Protein AF-A0A0J9T0Y3-F1 (afdb_monomer_lite)

Foldseek 3Di:
DDLADPCVVQPCLCVPPQSVVVLSVLLVQLVVCVVVPPDPLQLLSQLLSLLSCCVRPNVPDPRPDWSVRSNCSSCVVPPDCRSVPRRDTDDPVLNVLLVLLVVLVVLLVVQVPDDPARDVVSLVVSQVSLVVCLAVDAPPDPDLSLVSSVVSLVVSQVVQVPHPDDDPPRRRDHHHHDDPPPPDDDPDDPSRNSSNVSNCVVVVVVVVD

Radius of gyration: 20.13 Å; chains: 1; bounding box: 55×34×57 Å

Secondary structure (DSSP, 8-state):
------HHHHGGGGGSHHHHHHHHHHHHHHHHHHTT-S-HHHHHHHHHHHHHHIIIIITT-SS---HHHHHHHHHHTTT--TTTTT--PPPHHHHHHHHHHHHHHHHHHHHHTSSSS--HHHHHHHHHHHHTTGGG--TT---HHHHHHHHHHHHHHHHHHH-SS--TT-PPPPPPPPPTT--S-----THHHHHHHHHHHHHHHHHT-

Organism: Plasmodium vivax (strain Brazil I) (NCBI:txid1033975)

Structure (mmCIF, N/CA/C/O backbone):
data_AF-A0A0J9T0Y3-F1
#
_entry.id   AF-A0A0J9T0Y3-F1
#
loop_
_atom_site.group_PDB
_atom_site.id
_atom_site.type_symbol
_atom_site.label_atom_id
_atom_site.label_alt_id
_atom_site.label_comp_id
_atom_site.label_asym_id
_atom_site.label_entity_id
_atom_site.label_seq_id
_atom_site.pdbx_PDB_ins_code
_atom_site.Cartn_x
_atom_site.Cartn_y
_atom_site.Cartn_z
_atom_site.occupancy
_atom_site.B_iso_or_equiv
_atom_site.auth_seq_id
_atom_site.auth_comp_id
_atom_site.auth_asym_id
_atom_site.auth_atom_id
_atom_site.pdbx_PDB_model_num
ATOM 1 N N . MET A 1 1 ? -30.510 6.349 13.010 1.00 39.59 1 MET A N 1
ATOM 2 C CA . MET A 1 1 ? -29.972 5.533 14.126 1.00 39.59 1 MET A CA 1
ATOM 3 C C . MET A 1 1 ? -28.547 5.982 14.392 1.00 39.59 1 MET A C 1
ATOM 5 O O . MET A 1 1 ? -27.845 6.239 13.426 1.00 39.59 1 MET A O 1
ATOM 9 N N . LEU A 1 2 ? -28.183 6.187 15.661 1.00 45.59 2 LEU A N 1
ATOM 10 C CA . LEU A 1 2 ? -27.039 7.002 16.087 1.00 45.59 2 LEU A CA 1
ATOM 11 C C . LEU A 1 2 ? -25.697 6.599 15.447 1.00 45.59 2 LEU A C 1
ATOM 13 O O . LEU A 1 2 ? -25.156 5.537 15.739 1.00 45.59 2 LEU A O 1
ATOM 17 N N . ASN A 1 3 ? -25.156 7.523 14.647 1.00 54.75 3 ASN A N 1
ATOM 18 C CA . ASN A 1 3 ? -23.756 7.608 14.233 1.00 54.75 3 ASN A CA 1
ATOM 19 C C . ASN A 1 3 ? -22.918 8.018 15.453 1.00 54.75 3 ASN A C 1
ATOM 21 O O . ASN A 1 3 ? -22.588 9.195 15.604 1.00 54.75 3 ASN A O 1
ATOM 25 N N . SER A 1 4 ? -22.663 7.100 16.382 1.00 73.25 4 SER A N 1
ATOM 26 C CA . SER A 1 4 ? -21.810 7.390 17.534 1.00 73.25 4 SER A CA 1
ATOM 27 C C . SER A 1 4 ? -20.665 6.393 17.613 1.00 73.25 4 SER A C 1
ATOM 29 O O . SER A 1 4 ? -20.874 5.183 17.699 1.00 73.25 4 SER A O 1
ATOM 31 N N . CYS A 1 5 ? -19.446 6.937 17.588 1.00 81.31 5 CYS A N 1
ATOM 32 C CA . CYS A 1 5 ? -18.222 6.225 17.939 1.00 81.31 5 CYS A CA 1
ATOM 33 C C . CYS A 1 5 ? -18.417 5.458 19.250 1.00 81.31 5 CYS A C 1
ATOM 35 O O . CYS A 1 5 ? -19.061 5.968 20.176 1.00 81.31 5 CYS A O 1
ATOM 37 N N . ASP A 1 6 ? -17.922 4.220 19.315 1.00 82.31 6 ASP A N 1
ATOM 38 C CA . ASP A 1 6 ? -18.147 3.342 20.460 1.00 82.31 6 ASP A CA 1
ATOM 39 C C . ASP A 1 6 ? -17.344 3.785 21.688 1.00 82.31 6 ASP A C 1
ATOM 41 O O . ASP A 1 6 ? -16.312 3.210 22.017 1.00 82.31 6 ASP A O 1
ATOM 45 N N . LYS A 1 7 ? -17.831 4.818 22.385 1.00 81.50 7 LYS A N 1
ATOM 46 C CA . LYS A 1 7 ? -17.154 5.444 23.532 1.00 81.50 7 LYS A CA 1
ATOM 47 C C . LYS A 1 7 ? -16.850 4.479 24.679 1.00 81.50 7 LYS A C 1
ATOM 49 O O . LYS A 1 7 ? -15.928 4.740 25.441 1.00 81.50 7 LYS A O 1
ATOM 54 N N . LEU A 1 8 ? -17.593 3.377 24.807 1.00 81.31 8 LEU A N 1
ATOM 55 C CA . LEU A 1 8 ? -17.328 2.368 25.836 1.00 81.31 8 LEU A CA 1
ATOM 56 C C . LEU A 1 8 ? -16.020 1.620 25.554 1.00 81.31 8 LEU A C 1
ATOM 58 O O . LEU A 1 8 ? -15.219 1.412 26.465 1.00 81.31 8 LEU A O 1
ATOM 62 N N . THR A 1 9 ? -15.790 1.265 24.288 1.00 84.56 9 THR A N 1
ATOM 63 C CA . THR A 1 9 ? -14.609 0.501 23.866 1.00 84.56 9 THR A CA 1
ATOM 64 C C . THR A 1 9 ? -13.437 1.412 23.494 1.00 84.56 9 THR A C 1
ATOM 66 O O . THR A 1 9 ? -12.300 1.153 23.875 1.00 84.56 9 THR A O 1
ATOM 69 N N . LEU A 1 10 ? -13.713 2.502 22.777 1.00 85.12 10 LEU A N 1
ATOM 70 C CA . LEU A 1 10 ? -12.711 3.397 22.188 1.00 85.12 10 LEU A CA 1
ATOM 71 C C . LEU A 1 10 ? -12.377 4.608 23.071 1.00 85.12 10 LEU A C 1
ATOM 73 O O . LEU A 1 10 ? -11.458 5.355 22.750 1.00 85.12 10 LEU A O 1
ATOM 77 N N . ARG A 1 11 ? -13.100 4.794 24.186 1.00 83.31 11 ARG A N 1
ATOM 78 C CA . ARG A 1 11 ? -12.823 5.775 25.251 1.00 83.31 11 ARG A CA 1
ATOM 79 C C . ARG A 1 11 ? -12.358 7.135 24.709 1.00 83.31 11 ARG A C 1
ATOM 81 O O . ARG A 1 11 ? -13.124 7.825 24.035 1.00 83.31 11 ARG A O 1
ATOM 88 N N . GLU A 1 12 ? -11.113 7.503 25.010 1.00 83.62 12 GLU A N 1
ATOM 89 C CA . GLU A 1 12 ? -10.481 8.778 24.676 1.00 83.62 12 GLU A CA 1
ATOM 90 C C . GLU A 1 12 ? -10.318 8.987 23.169 1.00 83.62 12 GLU A C 1
ATOM 92 O O . GLU A 1 12 ? -10.442 10.118 22.708 1.00 83.62 12 GLU A O 1
ATOM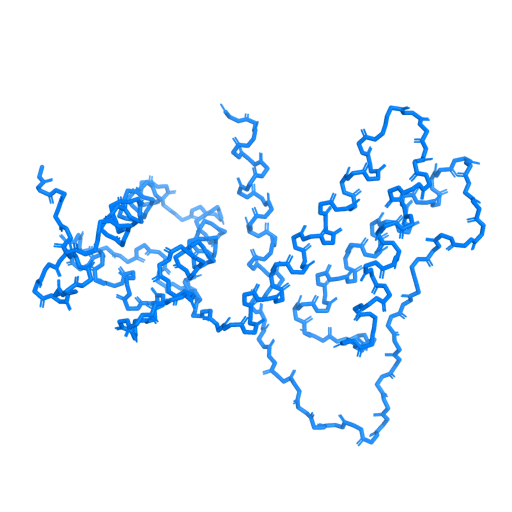 97 N N . ALA A 1 13 ? -10.156 7.919 22.380 1.00 85.75 13 ALA A N 1
ATOM 98 C CA . ALA A 1 13 ? -10.029 8.023 20.928 1.00 85.75 13 ALA A CA 1
ATOM 99 C C . ALA A 1 13 ? -11.287 8.633 20.288 1.00 85.75 13 ALA A C 1
ATOM 101 O O . ALA A 1 13 ? -11.193 9.422 19.357 1.00 85.75 13 ALA A O 1
ATOM 102 N N . CYS A 1 14 ? -12.482 8.355 20.824 1.00 87.44 14 CYS A N 1
ATOM 103 C CA . CYS A 1 14 ? -13.715 8.984 20.336 1.00 87.44 14 CYS A CA 1
ATOM 104 C C . CYS A 1 14 ? -13.841 10.477 20.691 1.00 87.44 14 CYS A C 1
ATOM 106 O O . CYS A 1 14 ? -14.758 11.126 20.184 1.00 87.44 14 CYS A O 1
ATOM 108 N N . ASN A 1 15 ? -12.998 11.002 21.586 1.00 87.19 15 ASN A N 1
ATOM 109 C CA . ASN A 1 15 ? -12.954 12.428 21.918 1.00 87.19 15 ASN A CA 1
ATOM 110 C C . ASN A 1 15 ? -11.952 13.187 21.034 1.00 87.19 15 ASN A C 1
ATOM 112 O O . ASN A 1 15 ? -12.050 14.409 20.929 1.00 87.19 15 ASN A O 1
ATOM 116 N N . ASP A 1 16 ? -11.026 12.485 20.376 1.00 89.62 16 ASP A N 1
ATOM 117 C CA . ASP A 1 16 ? -10.221 13.061 19.306 1.00 89.62 16 ASP A CA 1
ATOM 118 C C . ASP A 1 16 ? -11.102 13.284 18.067 1.00 89.62 16 ASP A C 1
ATOM 120 O O . ASP A 1 16 ? -11.700 12.360 17.510 1.00 89.62 16 ASP A O 1
ATOM 124 N N . ASN A 1 17 ? -11.196 14.539 17.628 1.00 89.00 17 ASN A N 1
ATOM 125 C CA . ASN A 1 17 ? -12.071 14.923 16.522 1.00 89.00 17 ASN A CA 1
ATOM 126 C C . ASN A 1 17 ? -11.681 14.262 15.191 1.00 89.00 17 ASN A C 1
ATOM 128 O O . ASN A 1 17 ? -12.559 13.958 14.377 1.00 89.00 17 ASN A O 1
ATOM 132 N N . ASN A 1 18 ? -10.386 14.050 14.947 1.00 89.25 18 ASN A N 1
ATOM 133 C CA . ASN A 1 18 ? -9.901 13.440 13.714 1.00 89.25 18 ASN A CA 1
ATOM 134 C C . ASN A 1 18 ? -10.207 11.938 13.702 1.00 89.25 18 ASN A C 1
ATOM 136 O O . ASN A 1 18 ? -10.800 11.432 12.748 1.00 89.25 18 ASN A O 1
ATOM 140 N N . PHE A 1 19 ? -9.900 11.242 14.796 1.00 90.94 19 PHE A N 1
ATOM 141 C CA . PHE A 1 19 ? -10.232 9.834 14.975 1.00 90.94 19 PHE A CA 1
ATOM 142 C C . PHE A 1 19 ? -11.744 9.612 14.897 1.00 90.94 19 PHE A C 1
ATOM 144 O O . PHE A 1 19 ? -12.193 8.744 14.152 1.00 90.94 19 PHE A O 1
ATOM 151 N N . TYR A 1 20 ? -12.546 10.427 15.590 1.00 89.75 20 TYR A N 1
ATOM 152 C CA . TYR A 1 20 ? -14.008 10.350 15.545 1.00 89.75 20 TYR A CA 1
ATOM 153 C C . TYR A 1 20 ? -14.546 10.506 14.118 1.00 89.75 20 TYR A C 1
ATOM 155 O O . TYR A 1 20 ? -15.371 9.710 13.661 1.00 89.75 20 TYR A O 1
ATOM 163 N N . ARG A 1 21 ? -14.054 11.504 13.375 1.00 90.69 21 ARG A N 1
ATOM 164 C CA . ARG A 1 21 ? -14.426 11.705 11.970 1.00 90.69 21 ARG A CA 1
ATOM 165 C C . ARG A 1 21 ? -14.061 10.489 11.120 1.00 90.69 21 ARG A C 1
ATOM 167 O O . ARG A 1 21 ? -14.895 10.031 10.336 1.00 90.69 21 ARG A O 1
ATOM 174 N N . ASN A 1 22 ? -12.847 9.968 11.268 1.00 91.62 22 ASN A N 1
ATOM 175 C CA . ASN A 1 22 ? -12.375 8.826 10.491 1.00 91.62 22 ASN A CA 1
ATOM 176 C C . ASN A 1 22 ? -13.111 7.531 10.853 1.00 91.62 22 ASN A C 1
ATOM 178 O O . ASN A 1 22 ? -13.451 6.765 9.955 1.00 91.62 22 ASN A O 1
ATOM 182 N N . TYR A 1 23 ? -13.483 7.341 12.118 1.00 90.62 23 TYR A N 1
ATOM 183 C CA . TYR A 1 23 ? -14.358 6.255 12.557 1.00 90.62 23 TYR A CA 1
ATOM 184 C C . TYR A 1 23 ? -15.702 6.283 11.813 1.00 90.62 23 TYR A C 1
ATOM 186 O O . TYR A 1 23 ? -16.148 5.264 11.289 1.00 90.62 23 TYR A O 1
ATOM 194 N N . LEU A 1 24 ? -16.341 7.454 11.702 1.00 89.19 24 LEU A N 1
ATOM 195 C CA . LEU A 1 24 ? -17.612 7.584 10.979 1.00 89.19 24 LEU A CA 1
ATOM 196 C C . LEU A 1 24 ? -17.465 7.318 9.473 1.00 89.19 24 LEU A C 1
ATOM 198 O O . LEU A 1 24 ? -18.380 6.784 8.843 1.00 89.19 24 LEU A O 1
ATOM 202 N N . ILE A 1 25 ? -16.329 7.696 8.878 1.00 90.38 25 ILE A N 1
ATOM 203 C CA . ILE A 1 25 ? -16.018 7.382 7.476 1.00 90.38 25 ILE A CA 1
ATOM 204 C C . ILE A 1 25 ? -15.837 5.871 7.305 1.00 90.38 25 ILE A C 1
ATOM 206 O O . ILE A 1 25 ? -16.427 5.299 6.390 1.00 90.38 25 ILE A O 1
ATOM 210 N N . ALA A 1 26 ? -15.086 5.228 8.201 1.00 89.75 26 ALA A N 1
ATOM 211 C CA . ALA A 1 26 ? -14.861 3.787 8.213 1.00 89.75 26 ALA A CA 1
ATOM 212 C C . ALA A 1 26 ? -16.181 3.008 8.343 1.00 89.75 26 ALA A C 1
ATOM 214 O O . ALA A 1 26 ? -16.439 2.096 7.558 1.00 89.75 26 ALA A O 1
ATOM 215 N N . GLU A 1 27 ? -17.064 3.418 9.258 1.00 87.62 27 GLU A N 1
ATOM 216 C CA . GLU A 1 27 ? -18.399 2.830 9.414 1.00 87.62 27 GLU A CA 1
ATOM 217 C C . GLU A 1 27 ? -19.223 2.952 8.126 1.00 87.62 27 GLU A C 1
ATOM 219 O O . GLU A 1 27 ? -19.803 1.970 7.654 1.00 87.62 27 GLU A O 1
ATOM 224 N N . LYS A 1 28 ? -19.274 4.141 7.515 1.00 86.75 28 LYS A N 1
ATOM 225 C CA . LYS A 1 28 ? -19.991 4.339 6.245 1.00 86.75 28 LYS A CA 1
ATOM 226 C C . LYS A 1 28 ? -19.404 3.493 5.117 1.00 86.75 28 LYS A C 1
ATOM 228 O O . LYS A 1 28 ? -20.166 2.929 4.335 1.00 86.75 28 LYS A O 1
ATOM 233 N N . TYR A 1 29 ? -18.078 3.398 5.046 1.00 86.88 29 TYR A N 1
ATOM 234 C CA . TYR A 1 29 ? -17.371 2.607 4.044 1.00 86.88 29 TYR A CA 1
ATOM 235 C C . TYR A 1 29 ? -17.748 1.126 4.146 1.00 86.88 29 TYR A C 1
ATOM 237 O O . TYR A 1 29 ? -18.236 0.552 3.176 1.00 86.88 29 TYR A O 1
ATOM 245 N N . LEU A 1 30 ? -17.616 0.520 5.330 1.00 84.94 30 LEU A N 1
ATOM 246 C CA . LEU A 1 30 ? -17.943 -0.897 5.537 1.00 84.94 30 LEU A CA 1
ATOM 247 C C . LEU A 1 30 ? -19.430 -1.197 5.285 1.00 84.94 30 LEU A C 1
ATOM 249 O O . LEU A 1 30 ? -19.770 -2.224 4.694 1.00 84.94 30 LEU A O 1
ATOM 253 N N . ASN A 1 31 ? -20.325 -0.274 5.650 1.00 81.31 31 ASN A N 1
ATOM 254 C CA . ASN A 1 31 ? -21.756 -0.415 5.372 1.00 81.31 31 ASN A CA 1
ATOM 255 C C . ASN A 1 31 ? -22.091 -0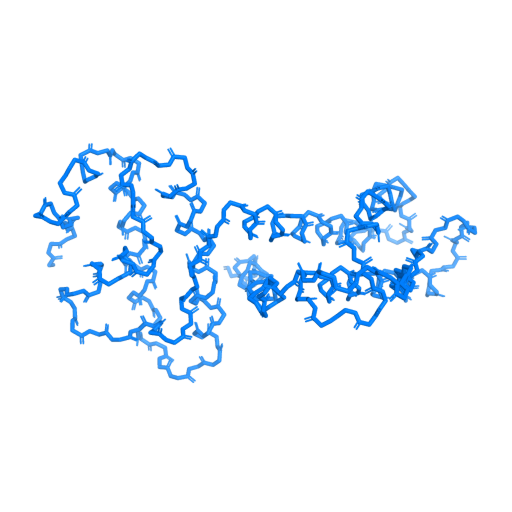.361 3.876 1.00 81.31 31 ASN A C 1
ATOM 257 O O . ASN A 1 31 ? -23.018 -1.043 3.441 1.00 81.31 31 ASN A O 1
ATOM 261 N N . HIS A 1 32 ? -21.353 0.415 3.078 1.00 80.50 32 HIS A N 1
ATOM 262 C CA . HIS A 1 32 ? -21.554 0.457 1.630 1.00 80.50 32 HIS A CA 1
ATOM 263 C C . HIS A 1 32 ? -21.291 -0.912 0.986 1.00 80.50 32 HIS A C 1
ATOM 265 O O . HIS A 1 32 ? -22.095 -1.377 0.180 1.00 80.50 32 HIS A O 1
ATOM 271 N N . PHE A 1 33 ? -20.219 -1.596 1.397 1.00 74.44 33 PHE A N 1
ATOM 272 C CA . PHE A 1 33 ? -19.861 -2.907 0.845 1.00 74.44 33 PHE A CA 1
ATOM 273 C C . PHE A 1 33 ? -20.697 -4.059 1.397 1.00 74.44 33 PHE A C 1
ATOM 275 O O . PHE A 1 33 ? -20.881 -5.049 0.693 1.00 74.44 33 PHE A O 1
ATOM 282 N N . LYS A 1 34 ? -21.310 -3.913 2.583 1.00 71.25 34 LYS A N 1
ATOM 283 C CA . LYS A 1 34 ? -22.350 -4.849 3.054 1.00 71.25 34 LYS A CA 1
ATOM 284 C C . LYS A 1 34 ? -23.450 -5.045 2.001 1.00 71.25 34 LYS A C 1
ATOM 286 O O . LYS A 1 34 ? -23.926 -6.159 1.815 1.00 71.25 34 LYS A O 1
ATOM 291 N N . ALA A 1 35 ? -23.845 -3.980 1.303 1.00 65.00 35 ALA A N 1
ATOM 292 C CA . ALA A 1 35 ? -24.905 -4.036 0.298 1.00 65.00 35 ALA A CA 1
ATOM 293 C C . ALA A 1 35 ? -24.477 -4.703 -1.027 1.00 65.00 35 ALA A C 1
ATOM 295 O O . ALA A 1 35 ? -25.335 -4.981 -1.860 1.00 65.00 35 ALA A O 1
ATOM 296 N N . MET A 1 36 ? -23.178 -4.959 -1.233 1.00 67.19 36 MET A N 1
ATOM 297 C CA . MET A 1 36 ? -22.626 -5.466 -2.499 1.00 67.19 36 MET A CA 1
ATOM 298 C C . MET A 1 36 ? -22.412 -6.992 -2.549 1.00 67.19 36 MET A C 1
ATOM 300 O O . MET A 1 36 ? -22.096 -7.511 -3.618 1.00 67.19 36 MET A O 1
ATOM 304 N N . GLY A 1 37 ? -22.611 -7.725 -1.445 1.00 65.94 37 GLY A N 1
ATOM 305 C CA . GLY A 1 37 ? -22.537 -9.197 -1.419 1.00 65.94 37 GLY A CA 1
ATOM 306 C C . GLY A 1 37 ? -21.149 -9.776 -1.750 1.00 65.94 37 GLY A C 1
ATOM 307 O O . GLY A 1 37 ? -20.134 -9.144 -1.484 1.00 65.94 37 GLY A O 1
ATOM 308 N N . ASN A 1 38 ? -21.090 -10.976 -2.345 1.00 66.12 38 ASN A N 1
ATOM 309 C CA . ASN A 1 38 ? -19.845 -11.722 -2.638 1.00 66.12 38 ASN A CA 1
ATOM 310 C C . ASN A 1 38 ? -19.114 -11.255 -3.909 1.00 66.12 38 ASN A C 1
ATOM 312 O O . ASN A 1 38 ? -18.591 -12.052 -4.686 1.00 66.12 38 ASN A O 1
ATOM 316 N N . SER A 1 39 ? -19.109 -9.954 -4.162 1.00 73.38 39 SER A N 1
ATOM 317 C CA . SER A 1 39 ? -18.411 -9.403 -5.314 1.00 73.38 39 SER A CA 1
ATOM 318 C C . SER A 1 39 ? -16.888 -9.472 -5.112 1.00 73.38 39 SER A C 1
ATOM 320 O O . SER A 1 39 ? -16.425 -9.121 -4.027 1.00 73.38 39 SER A O 1
ATOM 322 N N . PRO A 1 40 ? -16.076 -9.824 -6.131 1.00 67.00 40 PRO A N 1
ATOM 323 C CA . PRO A 1 40 ? -14.611 -9.769 -6.027 1.00 67.00 40 PRO A CA 1
ATOM 324 C C . PRO A 1 40 ? -14.097 -8.351 -5.709 1.00 67.00 40 PRO A C 1
ATOM 326 O O . PRO A 1 40 ? -13.017 -8.181 -5.152 1.00 67.00 40 PRO A O 1
ATOM 329 N N . TYR A 1 41 ? -14.905 -7.316 -5.971 1.00 73.25 41 TYR A N 1
ATOM 330 C CA . TYR A 1 41 ? -14.617 -5.945 -5.545 1.00 73.25 41 TYR A CA 1
ATOM 331 C C . TYR A 1 41 ? -14.612 -5.765 -4.020 1.00 73.25 41 TYR A C 1
ATOM 333 O O . TYR A 1 41 ? -13.993 -4.818 -3.536 1.00 73.25 41 TYR A O 1
ATOM 341 N N . VAL A 1 42 ? -15.278 -6.643 -3.262 1.00 78.50 42 VAL A N 1
ATOM 342 C CA . VAL A 1 42 ? -15.294 -6.587 -1.796 1.00 78.50 42 VAL A CA 1
ATOM 343 C C . VAL A 1 42 ? -13.920 -6.904 -1.233 1.00 78.50 42 VAL A C 1
ATOM 345 O O . VAL A 1 42 ? -13.451 -6.142 -0.398 1.00 78.50 42 VAL A O 1
ATOM 348 N N . GLU A 1 43 ? -13.230 -7.935 -1.729 1.00 79.81 43 GLU A N 1
ATOM 349 C CA . GLU A 1 43 ? -11.855 -8.228 -1.304 1.00 79.81 43 GLU A CA 1
ATOM 350 C C . GLU A 1 43 ? -10.958 -6.994 -1.472 1.00 79.81 43 GLU A C 1
ATOM 352 O O . GLU A 1 43 ? -10.312 -6.546 -0.521 1.00 79.81 43 GLU A O 1
ATOM 357 N N . TYR A 1 44 ? -10.976 -6.393 -2.664 1.00 77.56 44 TYR A N 1
ATOM 358 C CA . TYR A 1 44 ? -10.163 -5.217 -2.961 1.00 77.56 44 TYR A CA 1
ATOM 359 C C . TYR A 1 44 ? -10.535 -4.011 -2.088 1.00 77.56 44 TYR A C 1
ATOM 361 O O . TYR A 1 44 ? -9.664 -3.317 -1.558 1.00 77.56 44 TYR A O 1
ATOM 369 N N . ALA A 1 45 ? -11.827 -3.765 -1.883 1.00 80.75 45 ALA A N 1
ATOM 370 C CA . ALA A 1 45 ? -12.295 -2.701 -1.004 1.00 80.75 45 ALA A CA 1
ATOM 371 C C . ALA A 1 45 ? -11.857 -2.915 0.455 1.00 80.75 45 ALA A C 1
ATOM 373 O O . ALA A 1 45 ? -11.429 -1.976 1.122 1.00 80.75 45 ALA A O 1
ATOM 374 N N . CYS A 1 46 ? -11.901 -4.150 0.950 1.00 86.44 46 CYS A N 1
ATOM 375 C CA . CYS A 1 46 ? -11.491 -4.498 2.309 1.00 86.44 46 CYS A CA 1
ATOM 376 C C . CYS A 1 46 ? -9.970 -4.381 2.524 1.00 86.44 46 CYS A C 1
ATOM 378 O O . CYS A 1 46 ? -9.513 -3.910 3.572 1.00 86.44 46 CYS A O 1
ATOM 380 N N . LYS A 1 47 ? -9.167 -4.717 1.511 1.00 85.12 47 LYS A N 1
ATOM 381 C CA . LYS A 1 47 ? -7.714 -4.484 1.535 1.00 85.12 47 LYS A CA 1
ATOM 382 C C . LYS A 1 47 ? -7.380 -2.993 1.498 1.00 85.12 47 LYS A C 1
ATOM 384 O O . LYS A 1 47 ? -6.591 -2.510 2.311 1.00 85.12 47 LYS A O 1
ATOM 389 N N . TYR A 1 48 ? -8.066 -2.219 0.651 1.00 85.38 48 TYR A N 1
ATOM 390 C CA . TYR A 1 48 ? -7.957 -0.755 0.662 1.00 85.38 48 TYR A CA 1
ATOM 391 C C . TYR A 1 48 ? -8.369 -0.153 2.015 1.00 85.38 48 TYR A C 1
ATOM 393 O O . TYR A 1 48 ? -7.696 0.748 2.519 1.00 85.38 48 TYR A O 1
ATOM 401 N N . PHE A 1 49 ? -9.447 -0.656 2.622 1.00 88.81 49 PHE A N 1
ATOM 402 C CA . PHE A 1 49 ? -9.891 -0.240 3.952 1.00 88.81 49 PHE A CA 1
ATOM 403 C C . PHE A 1 49 ? -8.774 -0.403 4.983 1.00 88.81 49 PHE A C 1
ATOM 405 O O . PHE A 1 49 ? -8.521 0.523 5.751 1.00 88.81 49 PHE A O 1
ATOM 412 N N . SER A 1 50 ? -8.059 -1.529 4.944 1.00 90.19 50 SER A N 1
ATOM 413 C CA . SER A 1 50 ? -6.935 -1.788 5.845 1.00 90.19 50 SER A CA 1
ATOM 414 C C . SER A 1 50 ? -5.851 -0.716 5.725 1.00 90.19 50 SER A C 1
ATOM 416 O O . SER A 1 50 ? -5.445 -0.123 6.727 1.00 90.19 50 SER A O 1
ATOM 418 N N . TYR A 1 51 ? -5.447 -0.398 4.488 1.00 88.31 51 TYR A N 1
ATOM 419 C CA . TYR A 1 51 ? -4.490 0.675 4.194 1.00 88.31 51 TYR A CA 1
ATOM 420 C C . TYR A 1 51 ? -4.963 2.035 4.708 1.00 88.31 51 TYR A C 1
ATOM 422 O O . TYR A 1 51 ? -4.204 2.748 5.370 1.00 88.31 51 TYR A O 1
ATOM 430 N N . TRP A 1 52 ? -6.213 2.394 4.416 1.00 90.44 52 TRP A N 1
ATOM 431 C CA . TRP A 1 52 ? -6.772 3.691 4.778 1.00 90.44 52 TRP A CA 1
ATOM 432 C C . TRP A 1 52 ? -6.891 3.858 6.296 1.00 90.44 52 TRP A C 1
ATOM 434 O O . TRP A 1 52 ? -6.443 4.874 6.824 1.00 90.44 52 TRP A O 1
ATOM 444 N N . VAL A 1 53 ? -7.419 2.855 7.008 1.00 92.00 53 VAL A N 1
ATOM 445 C CA . VAL A 1 53 ? -7.528 2.880 8.476 1.00 92.00 53 VAL A CA 1
ATOM 446 C C . VAL A 1 53 ? -6.152 3.001 9.103 1.00 92.00 53 VAL A C 1
ATOM 448 O O . VAL A 1 53 ? -5.954 3.842 9.978 1.00 92.00 53 VAL A O 1
ATOM 451 N N . TYR A 1 54 ? -5.177 2.218 8.633 1.00 91.69 54 TYR A N 1
ATOM 452 C CA . TYR A 1 54 ? -3.828 2.336 9.160 1.00 91.69 54 TYR A CA 1
ATOM 453 C C . TYR A 1 54 ? -3.282 3.755 8.967 1.00 91.69 54 TYR A C 1
ATOM 455 O O . TYR A 1 54 ? -2.862 4.392 9.930 1.00 91.69 54 TYR A O 1
ATOM 463 N N . LYS A 1 55 ? -3.351 4.283 7.742 1.00 90.38 55 LYS A N 1
ATOM 464 C CA . LYS A 1 55 ? -2.828 5.608 7.393 1.00 90.38 55 LYS A CA 1
ATOM 465 C C . LYS A 1 55 ? -3.478 6.745 8.185 1.00 90.38 55 LYS A C 1
ATOM 467 O O . LYS A 1 55 ? -2.762 7.612 8.671 1.00 90.38 55 LYS A O 1
ATOM 472 N N . GLU A 1 56 ? -4.805 6.763 8.264 1.00 90.94 56 GLU A N 1
ATOM 473 C CA . GLU A 1 56 ? -5.569 7.911 8.775 1.00 90.94 56 GLU A CA 1
ATOM 474 C C . GLU A 1 56 ? -5.901 7.804 10.269 1.00 90.94 56 GLU A C 1
ATOM 476 O O . GLU A 1 56 ? -6.269 8.804 10.886 1.00 90.94 56 GLU A O 1
ATOM 481 N N . MET A 1 57 ? -5.812 6.603 10.855 1.00 90.75 57 MET A N 1
ATOM 482 C CA . MET A 1 57 ? -6.225 6.363 12.242 1.00 90.75 57 MET A CA 1
ATOM 483 C C . MET A 1 57 ? -5.157 5.719 13.121 1.00 90.75 57 MET A C 1
ATOM 485 O O . MET A 1 57 ? -5.241 5.904 14.330 1.00 90.75 57 MET A O 1
ATOM 489 N N . LEU A 1 58 ? -4.200 4.948 12.585 1.00 90.62 58 LEU A N 1
ATOM 490 C CA . LEU A 1 58 ? -3.291 4.128 13.411 1.00 90.62 58 LEU A CA 1
ATOM 491 C C . LEU A 1 58 ? -1.810 4.504 13.314 1.00 90.62 58 LEU A C 1
ATOM 493 O O . LEU A 1 58 ? -1.083 4.340 14.286 1.00 90.62 58 LEU A O 1
ATOM 497 N N . LYS A 1 59 ? -1.348 5.005 12.167 1.00 87.31 59 LYS A N 1
ATOM 498 C CA . LYS A 1 59 ? 0.078 5.207 11.877 1.00 87.31 59 LYS A CA 1
ATOM 499 C C . LYS A 1 59 ? 0.778 6.106 12.896 1.00 87.31 59 LYS A C 1
ATOM 501 O O . LYS A 1 59 ? 1.897 5.810 13.298 1.00 87.31 59 LYS A O 1
ATOM 506 N N . ASP A 1 60 ? 0.114 7.187 13.284 1.00 83.69 60 ASP A N 1
ATOM 507 C CA . ASP A 1 60 ? 0.632 8.179 14.229 1.00 83.69 60 ASP A CA 1
ATOM 508 C C . ASP A 1 60 ? -0.104 8.080 15.585 1.00 83.69 60 ASP A C 1
ATOM 510 O O . ASP A 1 60 ? -0.129 9.021 16.376 1.00 83.69 60 ASP A O 1
ATOM 514 N N . ASN A 1 61 ? -0.767 6.942 15.830 1.00 68.62 61 ASN A N 1
ATOM 515 C CA . ASN A 1 61 ? -1.720 6.768 16.915 1.00 68.62 61 ASN A CA 1
ATOM 516 C C . ASN A 1 61 ? -1.061 6.336 18.231 1.00 68.62 61 ASN A C 1
ATOM 518 O O . ASN A 1 61 ? -0.139 5.526 18.266 1.00 68.62 61 ASN A O 1
ATOM 522 N N . GLN A 1 62 ? -1.620 6.845 19.322 1.00 69.88 62 GLN A N 1
ATOM 523 C CA . GLN A 1 62 ? -1.248 6.590 20.710 1.00 69.88 62 GLN A CA 1
ATOM 524 C C . GLN A 1 62 ? -2.116 5.485 21.344 1.00 69.88 62 GLN A C 1
ATOM 526 O O . GLN A 1 62 ? -1.752 4.922 22.370 1.00 69.88 62 GLN A O 1
ATOM 531 N N . TYR A 1 63 ? -3.269 5.165 20.738 1.00 79.00 63 TYR A N 1
ATOM 532 C CA . TYR A 1 63 ? -4.322 4.340 21.344 1.00 79.00 63 TYR A CA 1
ATOM 533 C C . TYR A 1 63 ? -4.145 2.817 21.166 1.00 79.00 63 TYR A C 1
ATOM 535 O O . TYR A 1 63 ? -4.979 2.054 21.641 1.00 79.00 63 TYR A O 1
ATOM 543 N N . GLY A 1 64 ? -3.076 2.358 20.503 1.00 82.31 64 GLY A N 1
ATOM 544 C CA . GLY A 1 64 ? -2.657 0.946 20.498 1.00 82.31 64 GLY A CA 1
ATOM 545 C C . GLY A 1 64 ? -3.542 -0.051 19.734 1.00 82.31 64 GLY A C 1
ATOM 546 O O . GLY A 1 64 ? -3.315 -1.250 19.852 1.00 82.31 64 GLY A O 1
ATOM 547 N N . TYR A 1 65 ? -4.527 0.409 18.957 1.00 88.69 65 TYR A N 1
ATOM 548 C CA . TYR A 1 65 ? -5.424 -0.470 18.197 1.00 88.69 65 TYR A CA 1
ATOM 549 C C . TYR A 1 65 ? -4.796 -1.000 16.901 1.00 88.69 65 TYR A C 1
ATOM 551 O O . TYR A 1 65 ? -4.080 -0.287 16.196 1.00 88.69 65 TYR A O 1
ATOM 559 N N . SER A 1 66 ? -5.152 -2.227 16.536 1.00 89.81 66 SER A N 1
ATOM 560 C CA . SER A 1 66 ? -4.932 -2.818 15.215 1.00 89.81 66 SER A CA 1
ATOM 561 C C . SER A 1 66 ? -6.083 -2.511 14.245 1.00 89.81 66 SER A C 1
ATOM 563 O O . SER A 1 66 ? -7.176 -2.087 14.635 1.00 89.81 66 SER A O 1
ATOM 565 N N . VAL A 1 67 ? -5.850 -2.744 12.949 1.00 90.19 67 VAL A N 1
ATOM 566 C CA . VAL A 1 67 ? -6.876 -2.560 11.908 1.00 90.19 67 VAL A CA 1
ATOM 567 C C . VAL A 1 67 ? -8.043 -3.523 12.139 1.00 90.19 67 VAL A C 1
ATOM 569 O O . VAL A 1 67 ? -9.203 -3.110 12.058 1.00 90.19 67 VAL A O 1
ATOM 572 N N . SER A 1 68 ? -7.747 -4.789 12.457 1.00 90.56 68 SER A N 1
ATOM 573 C CA . SER A 1 68 ? -8.765 -5.802 12.748 1.00 90.56 68 SER A CA 1
ATOM 574 C C . SER A 1 68 ? -9.640 -5.410 13.936 1.00 90.56 68 SER A C 1
ATOM 576 O O . SER A 1 68 ? -10.861 -5.449 13.820 1.00 90.56 68 SER A O 1
ATOM 578 N N . GLU A 1 69 ? -9.043 -4.937 15.035 1.00 90.94 69 GLU A N 1
ATOM 579 C CA . GLU A 1 69 ? -9.801 -4.520 16.223 1.00 90.94 69 GLU A CA 1
ATOM 580 C C . GLU A 1 69 ? -10.731 -3.345 15.927 1.00 90.94 69 GLU A C 1
ATOM 582 O O . GLU A 1 69 ? -11.898 -3.371 16.319 1.00 90.94 69 GLU A O 1
ATOM 587 N N . LEU A 1 70 ? -10.252 -2.322 15.207 1.00 90.38 70 LEU A N 1
ATOM 588 C CA . LEU A 1 70 ? -11.103 -1.191 14.836 1.00 90.38 70 LEU A CA 1
ATOM 589 C C . LEU A 1 70 ? -12.275 -1.631 13.970 1.00 90.38 70 LEU A C 1
ATOM 591 O O . LEU A 1 70 ? -13.405 -1.198 14.206 1.00 90.38 70 LEU A O 1
ATOM 595 N N . ARG A 1 71 ? -12.034 -2.508 12.993 1.00 90.56 71 ARG A N 1
ATOM 596 C CA . ARG A 1 71 ? -13.110 -3.053 12.171 1.00 90.56 71 ARG A CA 1
ATOM 597 C C . ARG A 1 71 ? -14.133 -3.796 13.024 1.00 90.56 71 ARG A C 1
ATOM 599 O O . ARG A 1 71 ? -15.329 -3.562 12.855 1.00 90.56 71 ARG A O 1
ATOM 606 N N . ASP A 1 72 ? -13.687 -4.660 13.929 1.00 89.06 72 ASP A N 1
ATOM 607 C CA . ASP A 1 72 ? -14.586 -5.466 14.756 1.00 89.06 72 ASP A CA 1
ATOM 608 C C . ASP A 1 72 ? -15.435 -4.576 15.663 1.00 89.06 72 ASP A C 1
ATOM 610 O O . ASP A 1 72 ? -16.640 -4.783 15.784 1.00 89.06 72 ASP A O 1
ATOM 614 N N . ILE A 1 73 ? -14.842 -3.529 16.242 1.00 89.00 73 ILE A N 1
ATOM 615 C CA . ILE A 1 73 ? -15.565 -2.538 17.049 1.00 89.00 73 ILE A CA 1
ATOM 616 C C . ILE A 1 73 ? -16.623 -1.811 16.213 1.00 89.00 73 ILE A C 1
ATOM 618 O O . ILE A 1 73 ? -17.770 -1.695 16.649 1.00 89.00 73 ILE A O 1
ATOM 622 N N . ILE A 1 74 ? -16.264 -1.356 15.007 1.00 87.31 74 ILE A N 1
ATOM 623 C CA . ILE A 1 74 ? -17.189 -0.669 14.093 1.00 87.31 74 ILE A CA 1
ATOM 624 C C . ILE A 1 74 ? -18.368 -1.583 13.722 1.00 87.31 74 ILE A C 1
ATOM 626 O O . ILE A 1 74 ? -19.518 -1.138 13.689 1.00 87.31 74 ILE A O 1
ATOM 630 N N . MET A 1 75 ? -18.104 -2.868 13.477 1.00 84.00 75 MET A N 1
ATOM 631 C CA . MET A 1 75 ? -19.108 -3.822 13.000 1.00 84.00 75 MET A CA 1
ATOM 632 C C . MET A 1 75 ? -19.915 -4.498 14.117 1.00 84.00 75 MET A C 1
ATOM 634 O O . MET A 1 75 ? -21.029 -4.954 13.857 1.00 84.00 75 MET A O 1
ATOM 638 N N . ARG A 1 76 ? -19.434 -4.503 15.370 1.00 79.62 76 ARG A N 1
ATOM 639 C CA . ARG A 1 76 ? -20.079 -5.162 16.528 1.00 79.62 76 ARG A CA 1
ATOM 640 C C . ARG A 1 76 ? -21.539 -4.759 16.724 1.00 79.62 76 ARG A C 1
ATOM 642 O O . ARG A 1 76 ? -22.368 -5.583 17.084 1.00 79.62 76 ARG A O 1
ATOM 649 N N . ARG A 1 77 ? -21.880 -3.494 16.467 1.00 68.62 77 ARG A N 1
ATOM 650 C CA . ARG A 1 77 ? -23.256 -2.978 16.612 1.00 68.62 77 ARG A CA 1
ATOM 651 C C . ARG A 1 77 ? -24.184 -3.353 15.453 1.00 68.62 77 ARG A C 1
ATOM 653 O O . ARG A 1 77 ? -25.354 -2.977 15.472 1.00 68.62 77 ARG A O 1
ATOM 660 N N . LYS A 1 78 ? -23.661 -3.999 14.412 1.00 68.25 78 LYS A N 1
ATOM 661 C CA . LYS A 1 78 ? -24.358 -4.228 13.143 1.00 68.25 78 LYS A CA 1
ATOM 662 C C . LYS A 1 78 ? -24.573 -5.705 12.817 1.00 68.25 78 LYS A C 1
ATOM 664 O O . LYS A 1 78 ? -25.254 -5.942 11.825 1.00 68.25 78 LYS A O 1
ATOM 669 N N . ASP A 1 79 ? -24.043 -6.628 13.629 1.00 61.88 79 ASP A N 1
ATOM 670 C CA . ASP A 1 79 ? -24.165 -8.093 13.487 1.00 61.88 79 ASP A CA 1
ATOM 671 C C . ASP A 1 79 ? -23.774 -8.607 12.086 1.00 61.88 79 ASP A C 1
ATOM 673 O O . ASP A 1 79 ? -24.533 -9.285 11.397 1.00 61.88 79 ASP A O 1
ATOM 677 N N . VAL A 1 80 ? -22.618 -8.158 11.581 1.00 63.88 80 VAL A N 1
ATOM 678 C CA . VAL A 1 80 ? -22.208 -8.369 10.183 1.00 63.88 80 VAL A CA 1
ATOM 679 C C . VAL A 1 80 ? -20.713 -8.666 10.074 1.00 63.88 80 VAL A C 1
ATOM 681 O O . VAL A 1 80 ? -19.892 -7.949 10.638 1.00 63.88 80 VAL A O 1
ATOM 684 N N . ASN A 1 81 ? -20.378 -9.645 9.227 1.00 68.94 81 ASN A N 1
ATOM 685 C CA . ASN A 1 81 ? -19.022 -10.147 8.963 1.00 68.94 81 ASN A CA 1
ATOM 686 C C . ASN A 1 81 ? -18.339 -9.536 7.716 1.00 68.94 81 ASN A C 1
ATOM 688 O O . ASN A 1 81 ? -17.461 -10.154 7.111 1.00 68.94 81 ASN A O 1
ATOM 692 N N . THR A 1 82 ? -18.736 -8.332 7.286 1.00 76.94 82 THR A N 1
ATOM 693 C CA . THR A 1 82 ? -18.144 -7.676 6.105 1.00 76.94 82 THR A CA 1
ATOM 694 C C . THR A 1 82 ? -16.642 -7.493 6.308 1.00 76.94 82 THR A C 1
ATOM 696 O O . THR A 1 82 ? -16.235 -6.899 7.304 1.00 76.94 82 THR A O 1
ATOM 699 N N . CYS A 1 83 ? -15.853 -7.954 5.331 1.00 80.69 83 CYS A N 1
ATOM 700 C CA . CYS A 1 83 ? -14.388 -7.944 5.303 1.00 80.69 83 CYS A CA 1
ATOM 701 C C . CYS A 1 83 ? -13.663 -8.964 6.203 1.00 80.69 83 CYS A C 1
ATOM 703 O O . CYS A 1 83 ? -12.446 -8.835 6.342 1.00 80.69 83 CYS A O 1
ATOM 705 N N . ASN A 1 84 ? -14.341 -9.958 6.815 1.00 79.88 84 ASN A N 1
ATOM 706 C CA . ASN A 1 84 ? -13.725 -10.892 7.794 1.00 79.88 84 ASN A CA 1
ATOM 707 C C . ASN A 1 84 ? -12.403 -11.473 7.303 1.00 79.88 84 ASN A C 1
ATOM 709 O O . ASN A 1 84 ? -11.390 -11.302 7.976 1.00 79.88 84 ASN A O 1
ATOM 713 N N . ASP A 1 85 ? -12.397 -11.967 6.075 1.00 80.31 85 ASP A N 1
ATOM 714 C CA . ASP A 1 85 ? -11.262 -12.708 5.530 1.00 80.31 85 ASP A CA 1
ATOM 715 C C . ASP A 1 85 ? -10.257 -11.827 4.766 1.00 80.31 85 ASP A C 1
ATOM 717 O O . ASP A 1 85 ? -9.258 -12.322 4.252 1.00 80.31 85 ASP A O 1
ATOM 721 N N . TYR A 1 86 ? -10.518 -10.517 4.670 1.00 81.38 86 TYR A N 1
ATOM 722 C CA . TYR A 1 86 ? -9.792 -9.615 3.767 1.00 81.38 86 TYR A CA 1
ATOM 723 C C . TYR A 1 86 ? -9.147 -8.409 4.455 1.00 81.38 86 TYR A C 1
ATOM 725 O O . TYR A 1 86 ? -8.359 -7.707 3.821 1.00 81.38 86 TYR A O 1
ATOM 733 N N . VAL A 1 87 ? -9.492 -8.124 5.718 1.00 85.56 87 VAL A N 1
ATOM 734 C CA . VAL A 1 87 ? -8.776 -7.101 6.492 1.00 85.56 87 VAL A CA 1
ATOM 735 C C . VAL A 1 87 ? -7.401 -7.628 6.864 1.00 85.56 87 VAL A C 1
ATOM 737 O O . VAL A 1 87 ? -7.266 -8.711 7.426 1.00 85.56 87 VAL A O 1
ATOM 740 N N . GLU A 1 88 ? -6.389 -6.813 6.611 1.00 85.00 88 GLU A N 1
ATOM 741 C CA . GLU A 1 88 ? -5.002 -7.130 6.905 1.00 85.00 88 GLU A CA 1
ATOM 742 C C . GLU A 1 88 ? -4.490 -6.168 7.977 1.00 85.00 88 GLU A C 1
ATOM 744 O O . GLU A 1 88 ? -4.684 -4.952 7.904 1.00 85.00 88 GLU A O 1
ATOM 749 N N . ASN A 1 89 ? -3.810 -6.702 8.991 1.00 86.38 89 ASN A N 1
ATOM 750 C CA . ASN A 1 89 ? -3.101 -5.850 9.933 1.00 86.38 89 ASN A CA 1
ATOM 751 C C . ASN A 1 89 ? -1.849 -5.287 9.263 1.00 86.38 89 ASN A C 1
ATOM 753 O O . ASN A 1 89 ? -1.006 -6.021 8.747 1.00 86.38 89 ASN A O 1
ATOM 757 N N . ILE A 1 90 ? -1.739 -3.963 9.280 1.00 84.69 90 ILE A N 1
ATOM 758 C CA . ILE A 1 90 ? -0.659 -3.239 8.622 1.00 84.69 90 ILE A CA 1
ATOM 759 C C . ILE A 1 90 ? 0.343 -2.794 9.675 1.00 84.69 90 ILE A C 1
ATOM 761 O O . ILE A 1 90 ? 0.003 -2.098 10.626 1.00 84.69 90 ILE A O 1
ATOM 765 N N . SER A 1 91 ? 1.595 -3.200 9.491 1.00 85.19 91 SER A N 1
ATOM 766 C CA . SER A 1 91 ? 2.727 -2.646 10.227 1.00 85.19 91 SER A CA 1
ATOM 767 C C . SER A 1 91 ? 3.261 -1.398 9.525 1.00 85.19 91 SER A C 1
ATOM 769 O O . SER A 1 91 ? 3.023 -1.187 8.332 1.00 85.19 91 SER A O 1
ATOM 771 N N . THR A 1 92 ? 4.072 -0.604 10.227 1.00 85.50 92 THR A N 1
ATOM 772 C CA . THR A 1 92 ? 4.761 0.552 9.631 1.00 85.50 92 THR A CA 1
ATOM 773 C C . THR A 1 92 ? 5.567 0.149 8.399 1.00 85.50 92 THR A C 1
ATOM 775 O O . THR A 1 92 ? 5.529 0.839 7.383 1.00 85.50 92 THR A O 1
ATOM 778 N N . GLN A 1 93 ? 6.243 -1.002 8.450 1.00 84.62 93 GLN A N 1
ATOM 779 C CA . GLN A 1 93 ? 7.021 -1.505 7.322 1.00 84.62 93 GLN A CA 1
ATOM 780 C C . GLN A 1 93 ? 6.133 -1.865 6.122 1.00 84.62 93 GLN A C 1
ATOM 782 O O . GLN A 1 93 ? 6.447 -1.479 4.997 1.00 84.62 93 GLN A O 1
ATOM 787 N N . ILE A 1 94 ? 5.007 -2.551 6.353 1.00 84.25 94 ILE A N 1
ATOM 788 C CA . ILE A 1 94 ? 4.037 -2.893 5.300 1.00 84.25 94 ILE A CA 1
ATOM 789 C C . ILE A 1 94 ? 3.474 -1.617 4.666 1.00 84.25 94 ILE A C 1
ATOM 791 O O . ILE A 1 94 ? 3.446 -1.498 3.442 1.00 84.25 94 ILE A O 1
ATOM 795 N N . TYR A 1 95 ? 3.094 -0.627 5.477 1.00 86.06 95 TYR A N 1
ATOM 796 C CA . TYR A 1 95 ? 2.614 0.663 4.984 1.00 86.06 95 TYR A CA 1
ATOM 797 C C . TYR A 1 95 ? 3.653 1.378 4.111 1.00 86.06 95 TYR A C 1
ATOM 799 O O . TYR A 1 95 ? 3.320 1.872 3.032 1.00 86.06 95 TYR A O 1
ATOM 807 N N . LEU A 1 96 ? 4.915 1.422 4.550 1.00 86.94 96 LEU A N 1
ATOM 808 C CA . LEU A 1 96 ? 5.997 2.042 3.784 1.00 86.94 96 LEU A CA 1
ATOM 809 C C . LEU A 1 96 ? 6.242 1.319 2.454 1.00 86.94 96 LEU A C 1
ATOM 811 O O . LEU A 1 96 ? 6.477 1.981 1.444 1.00 86.94 96 LEU A O 1
ATOM 815 N N . ASN A 1 97 ? 6.137 -0.010 2.428 1.00 86.56 97 ASN A N 1
ATOM 816 C CA . ASN A 1 97 ? 6.237 -0.801 1.201 1.00 86.56 97 ASN A CA 1
ATOM 817 C C . ASN A 1 97 ? 5.071 -0.504 0.242 1.00 86.56 97 ASN A C 1
ATOM 819 O O . ASN A 1 97 ? 5.305 -0.206 -0.928 1.00 86.56 97 ASN A O 1
ATOM 823 N N . ILE A 1 98 ? 3.827 -0.479 0.735 1.00 84.06 98 ILE A N 1
ATOM 824 C CA . ILE A 1 98 ? 2.651 -0.098 -0.069 1.00 84.06 98 ILE A CA 1
ATOM 825 C C . ILE A 1 98 ? 2.823 1.315 -0.641 1.00 84.06 98 ILE A C 1
ATOM 827 O O . ILE A 1 98 ? 2.586 1.534 -1.828 1.00 84.06 98 ILE A O 1
ATOM 831 N N . LYS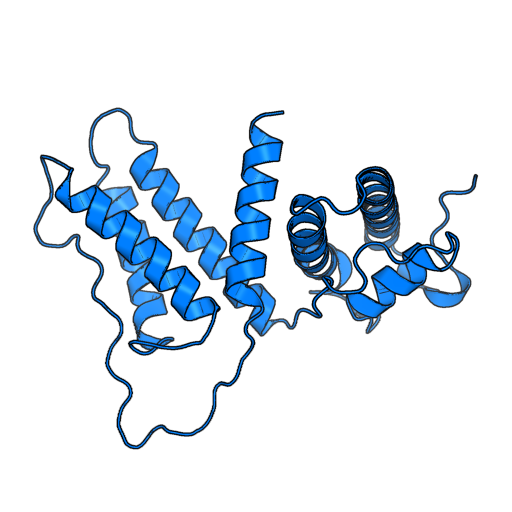 A 1 99 ? 3.279 2.276 0.174 1.00 87.00 99 LYS A N 1
ATOM 832 C CA . LYS A 1 99 ? 3.523 3.652 -0.278 1.00 87.00 99 LYS A CA 1
ATOM 833 C C . LYS A 1 99 ? 4.562 3.704 -1.401 1.00 87.00 99 LYS A C 1
ATOM 835 O O . LYS A 1 99 ? 4.314 4.349 -2.411 1.00 87.00 99 LYS A O 1
ATOM 840 N N . LYS A 1 100 ? 5.684 2.991 -1.260 1.00 90.19 100 LYS A N 1
ATOM 841 C CA . LYS A 1 100 ? 6.716 2.909 -2.306 1.00 90.19 100 LYS A CA 1
ATOM 842 C C . LYS A 1 100 ? 6.163 2.355 -3.621 1.00 90.19 100 LYS A C 1
ATOM 844 O O . LYS A 1 100 ? 6.510 2.882 -4.671 1.00 90.19 100 LYS A O 1
ATOM 849 N N . LEU A 1 101 ? 5.293 1.342 -3.578 1.00 88.25 101 LEU A N 1
ATOM 850 C CA . LEU A 1 101 ? 4.640 0.815 -4.784 1.00 88.25 101 LEU A CA 1
ATOM 851 C C . LEU A 1 101 ? 3.709 1.846 -5.435 1.00 88.25 101 LEU A C 1
ATOM 853 O O . LEU A 1 101 ? 3.751 2.020 -6.651 1.00 88.25 101 LEU A O 1
ATOM 857 N N . ILE A 1 102 ? 2.904 2.558 -4.635 1.00 85.94 102 ILE A N 1
ATOM 858 C CA . ILE A 1 102 ? 2.039 3.649 -5.117 1.00 85.94 102 ILE A CA 1
ATOM 859 C C . ILE A 1 102 ? 2.871 4.745 -5.784 1.00 85.94 102 ILE A C 1
ATOM 861 O O . ILE A 1 102 ? 2.536 5.175 -6.885 1.00 85.94 102 ILE A O 1
ATOM 865 N N . ASP A 1 103 ? 3.963 5.171 -5.154 1.00 90.50 103 ASP A N 1
ATOM 866 C CA . ASP A 1 103 ? 4.837 6.219 -5.683 1.00 90.50 103 ASP A CA 1
ATOM 867 C C . ASP A 1 103 ? 5.528 5.768 -6.983 1.00 90.50 103 ASP A C 1
ATOM 869 O O . ASP A 1 103 ? 5.515 6.501 -7.974 1.00 90.50 103 ASP A O 1
ATOM 873 N N . LEU A 1 104 ? 6.053 4.535 -7.024 1.00 90.94 104 LEU A N 1
ATOM 874 C CA . LEU A 1 104 ? 6.662 3.956 -8.226 1.00 90.94 104 LEU A CA 1
ATOM 875 C C . LEU A 1 104 ? 5.655 3.880 -9.383 1.00 90.94 104 LEU A C 1
ATOM 877 O O . LEU A 1 104 ? 5.978 4.240 -10.515 1.00 90.94 104 LEU A O 1
ATOM 881 N N . HIS A 1 105 ? 4.421 3.462 -9.109 1.00 88.06 105 HIS A N 1
ATOM 882 C CA . HIS A 1 105 ? 3.390 3.385 -10.133 1.00 88.06 105 HIS A CA 1
ATOM 883 C C . HIS A 1 105 ? 2.885 4.753 -10.588 1.00 88.06 105 HIS A C 1
ATOM 885 O O . HIS A 1 105 ? 2.684 4.941 -11.784 1.00 88.06 105 HIS A O 1
ATOM 891 N N . ASN A 1 106 ? 2.720 5.724 -9.690 1.00 87.50 106 ASN A N 1
ATOM 892 C CA . ASN A 1 106 ? 2.367 7.086 -10.089 1.00 87.50 106 ASN A CA 1
ATOM 893 C C . ASN A 1 106 ? 3.430 7.672 -11.025 1.00 87.50 106 ASN A C 1
ATOM 895 O O . ASN A 1 106 ? 3.074 8.220 -12.065 1.00 87.50 106 ASN A O 1
ATOM 899 N N . ASN A 1 107 ? 4.717 7.473 -10.720 1.00 89.25 107 ASN A N 1
ATOM 900 C CA . ASN A 1 107 ? 5.802 7.859 -11.625 1.00 89.25 107 ASN A CA 1
ATOM 901 C C . ASN A 1 107 ? 5.684 7.143 -12.980 1.00 89.25 107 ASN A C 1
ATOM 903 O O . ASN A 1 107 ? 5.902 7.757 -14.019 1.00 89.25 107 ASN A O 1
ATOM 907 N N . PHE A 1 108 ? 5.283 5.867 -12.995 1.00 87.31 108 PHE A N 1
ATOM 908 C CA . PHE A 1 108 ? 5.063 5.138 -14.247 1.00 87.31 108 PHE A CA 1
ATOM 909 C C . PHE A 1 108 ? 3.888 5.713 -15.048 1.00 87.31 108 PHE A C 1
ATOM 911 O O . PHE A 1 108 ? 4.002 5.927 -16.252 1.00 87.31 108 PHE A O 1
ATOM 918 N N . MET A 1 109 ? 2.782 6.050 -14.387 1.00 84.88 109 MET A N 1
ATOM 919 C CA . MET A 1 109 ? 1.640 6.693 -15.040 1.00 84.88 109 MET A CA 1
ATOM 920 C C . MET A 1 109 ? 1.976 8.088 -15.569 1.00 84.88 109 MET A C 1
ATOM 922 O O . MET A 1 109 ? 1.465 8.473 -16.615 1.00 84.88 109 MET A O 1
ATOM 926 N N . GLU A 1 110 ? 2.842 8.840 -14.888 1.00 85.62 110 GLU A N 1
ATOM 927 C CA . GLU A 1 110 ? 3.345 10.127 -15.378 1.00 85.62 110 GLU A CA 1
ATOM 928 C C . GLU A 1 110 ? 4.117 9.960 -16.698 1.00 85.62 110 GLU A C 1
ATOM 930 O O . GLU A 1 110 ? 3.933 10.774 -17.608 1.00 85.62 110 GLU A O 1
ATOM 935 N N . VAL A 1 111 ? 4.928 8.899 -16.823 1.00 81.25 111 VAL A N 1
ATOM 936 C CA . VAL A 1 111 ? 5.622 8.541 -18.075 1.00 81.25 111 VAL A CA 1
ATOM 937 C C . VAL A 1 111 ? 4.616 8.228 -19.187 1.00 81.25 111 VAL A C 1
ATOM 939 O O . VAL A 1 111 ? 4.785 8.700 -20.309 1.00 81.25 111 VAL A O 1
ATOM 942 N N . LEU A 1 112 ? 3.550 7.482 -18.879 1.00 77.81 112 LEU A N 1
ATOM 943 C CA . LEU A 1 112 ? 2.505 7.126 -19.849 1.00 77.81 112 LEU A CA 1
ATOM 944 C C . LEU A 1 112 ? 1.604 8.307 -20.250 1.00 77.81 112 LEU A C 1
ATOM 946 O O . LEU A 1 112 ? 1.100 8.342 -21.367 1.00 77.81 112 LEU A O 1
ATOM 950 N N . GLY A 1 113 ? 1.373 9.264 -19.348 1.00 67.44 113 GLY A N 1
ATOM 951 C CA . GLY A 1 113 ? 0.431 10.376 -19.527 1.00 67.44 113 GLY A CA 1
ATOM 952 C C . GLY A 1 113 ? 0.949 11.569 -20.342 1.00 67.44 113 GLY A C 1
ATOM 953 O O . GLY A 1 113 ? 0.318 12.625 -20.324 1.00 67.44 113 GLY A O 1
ATOM 954 N N . GLY A 1 114 ? 2.100 11.454 -21.011 1.00 58.22 114 GLY A N 1
ATOM 955 C CA . GLY A 1 114 ? 2.642 12.499 -21.886 1.00 58.22 114 GLY A CA 1
ATOM 956 C C . GLY A 1 114 ? 1.906 12.581 -23.227 1.00 58.22 114 GLY A C 1
ATOM 957 O O . GLY A 1 114 ? 1.584 11.565 -23.837 1.00 58.22 114 GLY A O 1
ATOM 958 N N . THR A 1 115 ? 1.654 13.795 -23.722 1.00 52.66 115 THR A N 1
ATOM 959 C CA . THR A 1 115 ? 1.114 14.023 -25.070 1.00 52.66 115 THR A CA 1
ATOM 960 C C . THR A 1 115 ? 2.184 13.691 -26.112 1.00 52.66 115 THR A C 1
ATOM 962 O O . THR A 1 115 ? 3.023 14.523 -26.437 1.00 52.66 115 THR A O 1
ATOM 965 N N . ASN A 1 116 ? 2.146 12.460 -26.617 1.00 52.78 116 ASN A N 1
ATOM 966 C CA . ASN A 1 116 ? 2.798 11.960 -27.837 1.00 52.78 116 ASN A CA 1
ATOM 967 C C . ASN A 1 116 ? 4.336 11.915 -27.896 1.00 52.78 116 ASN A C 1
ATOM 969 O O . ASN A 1 116 ? 4.869 11.440 -28.895 1.00 52.78 116 ASN A O 1
ATOM 973 N N . SER A 1 117 ? 5.057 12.305 -26.847 1.00 61.38 117 SER A N 1
ATOM 974 C CA . SER A 1 117 ? 6.507 12.090 -26.750 1.00 61.38 117 SER A CA 1
ATOM 975 C C . SER A 1 117 ? 6.882 11.544 -25.379 1.00 61.38 117 SER A C 1
ATOM 977 O O . SER A 1 117 ? 6.426 12.062 -24.358 1.00 61.38 117 SER A O 1
ATOM 979 N N . PHE A 1 118 ? 7.726 10.512 -25.365 1.00 69.69 118 PHE A N 1
ATOM 980 C CA . PHE A 1 118 ? 8.314 9.957 -24.152 1.00 69.69 118 PHE A CA 1
ATOM 981 C C . PHE A 1 118 ? 9.050 11.061 -23.373 1.00 69.69 118 PHE A C 1
ATOM 983 O O . PHE A 1 118 ? 9.998 11.663 -23.873 1.00 69.69 118 PHE A O 1
ATOM 990 N N . ASP A 1 119 ? 8.586 11.367 -22.161 1.00 76.38 119 ASP A N 1
ATOM 991 C CA . ASP A 1 119 ? 9.156 12.432 -21.332 1.00 76.38 119 ASP A CA 1
ATOM 992 C C . ASP A 1 119 ? 10.360 11.897 -20.544 1.00 76.38 119 ASP A C 1
ATOM 994 O O . ASP A 1 119 ? 10.209 11.178 -19.550 1.00 76.38 119 ASP A O 1
ATOM 998 N N . LEU A 1 120 ? 11.563 12.253 -21.002 1.00 78.19 120 LEU A N 1
ATOM 999 C CA . LEU A 1 120 ? 12.828 11.793 -20.424 1.00 78.19 120 LEU A CA 1
ATOM 1000 C C . LEU A 1 120 ? 12.981 12.164 -18.943 1.00 78.19 120 LEU A C 1
ATOM 1002 O O . LEU A 1 120 ? 13.499 11.354 -18.180 1.00 78.19 120 LEU A O 1
ATOM 1006 N N . ASN A 1 121 ? 12.484 13.325 -18.504 1.00 83.81 121 ASN A N 1
ATOM 1007 C CA . ASN A 1 121 ? 12.603 13.742 -17.102 1.00 83.81 121 ASN A CA 1
ATOM 1008 C C . ASN A 1 121 ? 11.746 12.857 -16.187 1.00 83.81 121 ASN A C 1
ATOM 1010 O O . ASN A 1 121 ? 12.151 12.488 -15.082 1.00 83.81 121 ASN A O 1
ATOM 1014 N N . LYS A 1 122 ? 10.547 12.482 -16.647 1.00 86.06 122 LYS A N 1
ATOM 1015 C CA . LYS A 1 122 ? 9.666 11.565 -15.908 1.00 86.06 122 LYS A CA 1
ATOM 1016 C C . LYS A 1 122 ? 10.223 10.146 -15.894 1.00 86.06 122 LYS A C 1
ATOM 1018 O O . LYS A 1 122 ? 10.153 9.470 -14.866 1.00 86.06 122 LYS A O 1
ATOM 1023 N N . ALA A 1 123 ? 10.811 9.715 -17.007 1.00 84.12 123 ALA A N 1
ATOM 1024 C CA . ALA A 1 123 ? 11.491 8.432 -17.108 1.00 84.12 123 ALA A CA 1
ATOM 1025 C C . ALA A 1 123 ? 12.704 8.350 -16.171 1.00 84.12 123 ALA A C 1
ATOM 1027 O O . ALA A 1 123 ? 12.847 7.371 -15.443 1.00 84.12 123 ALA A O 1
ATOM 1028 N N . GLU A 1 124 ? 13.521 9.404 -16.111 1.00 86.19 124 GLU A N 1
ATOM 1029 C CA . GLU A 1 124 ? 14.659 9.506 -15.195 1.00 86.19 124 GLU A CA 1
ATOM 1030 C C . GLU A 1 124 ? 14.208 9.468 -13.727 1.00 86.19 124 GLU A C 1
ATOM 1032 O O . GLU A 1 124 ? 14.777 8.738 -12.913 1.00 86.19 124 GLU A O 1
ATOM 1037 N N . LYS A 1 125 ? 13.135 10.189 -13.378 1.00 89.75 125 LYS A N 1
ATOM 1038 C CA . LYS A 1 125 ? 12.534 10.142 -12.035 1.00 89.75 125 LYS A CA 1
ATOM 1039 C C . LYS A 1 125 ? 12.115 8.718 -11.652 1.00 89.75 125 LYS A C 1
ATOM 1041 O O . LYS A 1 125 ? 12.412 8.273 -10.542 1.00 89.75 125 LYS A O 1
ATOM 1046 N N . LEU A 1 126 ? 11.448 7.996 -12.5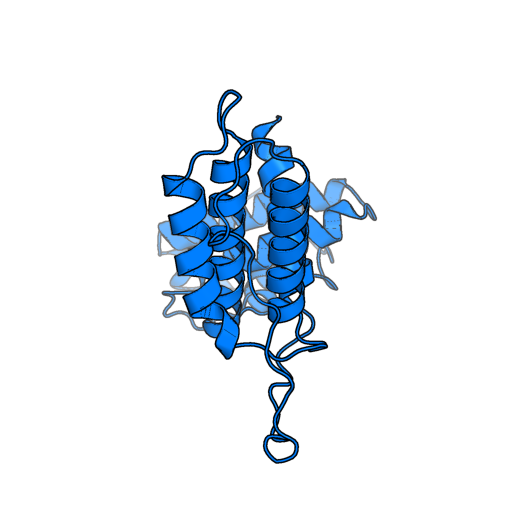55 1.00 90.19 126 LEU A N 1
ATOM 1047 C CA . LEU A 1 126 ? 11.073 6.596 -12.344 1.00 90.19 126 LEU A CA 1
ATOM 1048 C C . LEU A 1 126 ? 12.305 5.692 -12.210 1.00 90.19 126 LEU A C 1
ATOM 1050 O O . LEU A 1 126 ? 12.357 4.882 -11.285 1.00 90.19 126 LEU A O 1
ATOM 1054 N N . PHE A 1 127 ? 13.300 5.855 -13.084 1.00 90.69 127 PHE A N 1
ATOM 1055 C CA . PHE A 1 127 ? 14.544 5.085 -13.083 1.00 90.69 127 PHE A CA 1
ATOM 1056 C C . PHE A 1 127 ? 15.310 5.237 -11.767 1.00 90.69 127 PHE A C 1
ATOM 1058 O O . PHE A 1 127 ? 15.660 4.244 -11.126 1.00 90.69 127 PHE A O 1
ATOM 1065 N N . ASN A 1 128 ? 15.502 6.474 -11.311 1.00 91.88 128 ASN A N 1
ATOM 1066 C CA . ASN A 1 128 ? 16.182 6.770 -10.054 1.00 91.88 128 ASN A CA 1
ATOM 1067 C C . ASN A 1 128 ? 15.418 6.204 -8.852 1.00 91.88 128 ASN A C 1
ATOM 1069 O O . ASN A 1 128 ? 16.025 5.618 -7.953 1.00 91.88 128 ASN A O 1
ATOM 1073 N N . PHE A 1 129 ? 14.085 6.312 -8.853 1.00 93.50 129 PHE A N 1
ATOM 1074 C CA . PHE A 1 129 ? 13.262 5.734 -7.792 1.00 93.50 129 PHE A CA 1
ATOM 1075 C C . PHE A 1 129 ? 13.359 4.202 -7.765 1.00 93.50 129 PHE A C 1
ATOM 1077 O O . PHE A 1 129 ? 13.567 3.622 -6.702 1.00 93.50 129 PHE A O 1
ATOM 1084 N N . TYR A 1 130 ? 13.275 3.546 -8.927 1.00 92.31 130 TYR A N 1
ATOM 1085 C CA . TYR A 1 130 ? 13.428 2.096 -9.058 1.00 92.31 130 TYR A CA 1
ATOM 1086 C C . TYR A 1 130 ? 14.810 1.613 -8.598 1.00 92.31 130 TYR A C 1
ATOM 1088 O O . TYR A 1 130 ? 14.904 0.659 -7.826 1.00 92.31 130 TYR A O 1
ATOM 1096 N N . ASN A 1 131 ? 15.888 2.288 -9.003 1.00 90.56 131 ASN A N 1
ATOM 1097 C CA . ASN A 1 131 ? 17.246 1.918 -8.594 1.00 90.56 131 ASN A CA 1
ATOM 1098 C C . ASN A 1 131 ? 17.470 2.063 -7.086 1.00 90.56 131 ASN A C 1
ATOM 1100 O O . ASN A 1 131 ? 18.232 1.293 -6.506 1.00 90.56 131 ASN A O 1
ATOM 1104 N N . GLY A 1 132 ? 16.760 2.978 -6.422 1.00 90.00 132 GLY A N 1
ATOM 1105 C CA . GLY A 1 132 ? 16.724 3.037 -4.959 1.00 90.00 132 GLY A CA 1
ATOM 1106 C C . GLY A 1 132 ? 16.075 1.809 -4.299 1.00 90.00 132 GLY A C 1
ATOM 1107 O O . GLY A 1 132 ? 16.290 1.566 -3.112 1.00 90.00 132 GLY A O 1
ATOM 1108 N N . LEU A 1 133 ? 15.296 1.022 -5.048 1.00 88.25 133 LEU A N 1
ATOM 1109 C CA . LEU A 1 133 ? 14.589 -0.172 -4.577 1.00 88.25 133 LEU A CA 1
ATOM 1110 C C . LEU A 1 133 ? 15.226 -1.487 -5.047 1.00 88.25 133 LEU A C 1
ATOM 1112 O O . LEU A 1 133 ? 14.957 -2.524 -4.445 1.00 88.25 133 LEU A O 1
ATOM 1116 N N . ILE A 1 134 ? 16.077 -1.477 -6.076 1.00 84.56 134 ILE A N 1
ATOM 1117 C CA . ILE A 1 134 ? 16.549 -2.702 -6.750 1.00 84.56 134 ILE A CA 1
ATOM 1118 C C . ILE A 1 134 ? 17.261 -3.693 -5.813 1.00 84.56 134 ILE A C 1
ATOM 1120 O O . ILE A 1 134 ? 17.126 -4.901 -5.975 1.00 84.56 134 ILE A O 1
ATOM 1124 N N . ASN A 1 135 ? 17.956 -3.192 -4.787 1.00 82.88 135 ASN A N 1
ATOM 1125 C CA . ASN A 1 135 ? 18.680 -4.011 -3.806 1.00 82.88 135 ASN A CA 1
ATOM 1126 C C . ASN A 1 135 ? 17.810 -4.473 -2.624 1.00 82.88 135 ASN A C 1
ATOM 1128 O O . ASN A 1 135 ? 18.302 -5.155 -1.729 1.00 82.88 135 ASN A O 1
ATOM 1132 N N . THR A 1 136 ? 16.531 -4.088 -2.589 1.00 83.19 136 THR A N 1
ATOM 1133 C CA . THR A 1 136 ? 15.583 -4.538 -1.554 1.00 83.19 136 THR A CA 1
ATOM 1134 C C . THR A 1 136 ? 14.957 -5.893 -1.876 1.00 83.19 136 THR A C 1
ATOM 1136 O O . THR A 1 136 ? 14.360 -6.512 -0.999 1.00 83.19 136 THR A O 1
ATOM 1139 N N . CYS A 1 137 ? 15.121 -6.357 -3.115 1.00 85.56 137 CYS A N 1
ATOM 1140 C CA . CYS A 1 137 ? 14.498 -7.552 -3.656 1.00 85.56 137 CYS A CA 1
ATOM 1141 C C . CYS A 1 137 ? 15.525 -8.475 -4.307 1.00 85.56 137 CYS A C 1
ATOM 1143 O O . CYS A 1 137 ? 16.623 -8.062 -4.676 1.00 85.56 137 CYS A O 1
ATOM 1145 N N . TYR A 1 138 ? 15.134 -9.737 -4.472 1.00 82.94 138 TYR A N 1
ATOM 1146 C CA . TYR A 1 138 ? 15.913 -10.735 -5.194 1.00 82.94 138 TYR A CA 1
ATOM 1147 C C . TYR A 1 138 ? 15.124 -11.273 -6.383 1.00 82.94 138 TYR A C 1
ATOM 1149 O O . TYR A 1 138 ? 13.891 -11.261 -6.391 1.00 82.94 138 TYR A O 1
ATOM 1157 N N . LEU A 1 139 ? 15.847 -11.761 -7.389 1.00 79.12 139 LEU A N 1
ATOM 1158 C CA . LEU A 1 139 ? 15.254 -12.417 -8.549 1.00 79.12 139 LEU A CA 1
ATOM 1159 C C . LEU A 1 139 ? 14.405 -13.619 -8.110 1.00 79.12 139 LEU A C 1
ATOM 1161 O O . LEU A 1 139 ? 14.856 -14.410 -7.281 1.00 79.12 139 LEU A O 1
ATOM 1165 N N . ASN A 1 140 ? 13.216 -13.766 -8.702 1.00 75.12 140 ASN A N 1
ATOM 1166 C CA . ASN A 1 140 ? 12.238 -14.816 -8.386 1.00 75.12 140 ASN A CA 1
ATOM 1167 C C . ASN A 1 140 ? 11.811 -14.831 -6.907 1.00 75.12 140 ASN A C 1
ATOM 1169 O O . ASN A 1 140 ? 11.553 -15.890 -6.343 1.00 75.12 140 ASN A O 1
ATOM 1173 N N . SER A 1 141 ? 11.796 -13.664 -6.259 1.00 76.25 141 SER A N 1
ATOM 1174 C CA . SER A 1 141 ? 11.256 -13.538 -4.909 1.00 76.25 141 SER A CA 1
ATOM 1175 C C . SER A 1 141 ? 9.747 -13.784 -4.913 1.00 76.25 141 SER A C 1
ATOM 1177 O O . SER A 1 141 ? 9.025 -13.113 -5.642 1.00 76.25 141 SER A O 1
ATOM 1179 N N . ASP A 1 142 ? 9.261 -14.660 -4.033 1.00 73.56 142 ASP A N 1
ATOM 1180 C CA . ASP A 1 142 ? 7.821 -14.827 -3.778 1.00 73.56 142 ASP A CA 1
ATOM 1181 C C . ASP A 1 142 ? 7.244 -13.686 -2.911 1.00 73.56 142 ASP A C 1
ATOM 1183 O O . ASP A 1 142 ? 6.043 -13.638 -2.628 1.00 73.56 142 ASP A O 1
ATOM 1187 N N . ASP A 1 143 ? 8.096 -12.751 -2.476 1.00 80.62 143 ASP A N 1
ATOM 1188 C CA . ASP A 1 143 ? 7.687 -11.566 -1.734 1.00 80.62 143 ASP A CA 1
ATOM 1189 C C . ASP A 1 143 ? 6.784 -10.672 -2.592 1.00 80.62 143 ASP A C 1
ATOM 1191 O O . ASP A 1 143 ? 7.110 -10.256 -3.707 1.00 80.62 143 ASP A O 1
ATOM 1195 N N . SER A 1 144 ? 5.623 -10.352 -2.037 1.00 76.56 144 SER A N 1
ATOM 1196 C CA . SER A 1 144 ? 4.586 -9.629 -2.757 1.00 76.56 144 SER A CA 1
ATOM 1197 C C . SER A 1 144 ? 4.984 -8.179 -3.084 1.00 76.56 144 SER A C 1
ATOM 1199 O O . SER A 1 144 ? 4.561 -7.639 -4.107 1.00 76.56 144 SER A O 1
ATOM 1201 N N . PHE A 1 145 ? 5.850 -7.552 -2.287 1.00 82.50 145 PHE A N 1
ATOM 1202 C CA . PHE A 1 145 ? 6.334 -6.202 -2.567 1.00 82.50 145 PHE A CA 1
ATOM 1203 C C . PHE A 1 145 ? 7.293 -6.242 -3.758 1.00 82.50 145 PHE A C 1
ATOM 1205 O O . PHE A 1 145 ? 7.159 -5.442 -4.688 1.00 82.50 145 PHE A O 1
ATOM 1212 N N . CYS A 1 146 ? 8.175 -7.241 -3.791 1.00 86.62 146 CYS A N 1
ATOM 1213 C CA . CYS A 1 146 ? 9.061 -7.488 -4.926 1.00 86.62 146 CYS A CA 1
ATOM 1214 C C . CYS A 1 146 ? 8.299 -7.811 -6.213 1.00 86.62 146 CYS A C 1
ATOM 1216 O O . CYS A 1 146 ? 8.613 -7.242 -7.258 1.00 86.62 146 CYS A O 1
ATOM 1218 N N . ASN A 1 147 ? 7.249 -8.630 -6.137 1.00 84.06 147 ASN A N 1
ATOM 1219 C CA . ASN A 1 147 ? 6.377 -8.914 -7.280 1.00 84.06 147 ASN A CA 1
ATOM 1220 C C . ASN A 1 147 ? 5.688 -7.649 -7.817 1.00 84.06 147 ASN A C 1
ATOM 1222 O O . ASN A 1 147 ? 5.572 -7.468 -9.032 1.00 84.06 147 ASN A O 1
ATOM 1226 N N . GLY A 1 148 ? 5.272 -6.741 -6.928 1.00 84.25 148 GLY A N 1
ATOM 1227 C CA . GLY A 1 148 ? 4.714 -5.443 -7.312 1.00 84.25 148 GLY A CA 1
ATOM 1228 C C . GLY A 1 148 ? 5.718 -4.562 -8.061 1.00 84.25 148 GLY A C 1
ATOM 1229 O O . GLY A 1 148 ? 5.389 -4.014 -9.114 1.00 84.25 148 GLY A O 1
ATOM 1230 N N . ILE A 1 149 ? 6.955 -4.461 -7.560 1.00 89.81 149 ILE A N 1
ATOM 1231 C CA . ILE A 1 149 ? 8.027 -3.708 -8.231 1.00 89.81 149 ILE A CA 1
ATOM 1232 C C . ILE A 1 149 ? 8.341 -4.324 -9.604 1.00 89.81 149 ILE A C 1
ATOM 1234 O O . ILE A 1 149 ? 8.430 -3.596 -10.592 1.00 89.81 149 ILE A O 1
ATOM 1238 N N . GLU A 1 150 ? 8.474 -5.650 -9.680 1.00 89.75 150 GLU A N 1
ATOM 1239 C CA . GLU A 1 150 ? 8.792 -6.368 -10.921 1.00 89.75 150 GLU A CA 1
ATOM 1240 C C . GLU A 1 150 ? 7.699 -6.186 -11.983 1.00 89.75 150 GLU A C 1
ATOM 1242 O O . GLU A 1 150 ? 7.995 -5.968 -13.158 1.00 89.75 150 GLU A O 1
ATOM 1247 N N . THR A 1 151 ? 6.428 -6.180 -11.568 1.00 88.00 151 THR A N 1
ATOM 1248 C CA . THR A 1 151 ? 5.290 -5.900 -12.457 1.00 88.00 151 THR A CA 1
ATOM 1249 C C . THR A 1 151 ? 5.413 -4.517 -13.101 1.00 88.00 151 THR A C 1
ATOM 1251 O O . THR A 1 151 ? 5.250 -4.382 -14.315 1.00 88.00 151 THR A O 1
ATOM 1254 N N . ILE A 1 152 ? 5.746 -3.486 -12.314 1.00 88.88 152 ILE A N 1
ATOM 1255 C CA . ILE A 1 152 ? 5.923 -2.121 -12.834 1.00 88.88 152 ILE A CA 1
ATOM 1256 C C . ILE A 1 152 ? 7.150 -2.044 -13.745 1.00 88.88 152 ILE A C 1
ATOM 1258 O O . ILE A 1 152 ? 7.078 -1.435 -14.813 1.00 88.88 152 ILE A O 1
ATOM 1262 N N . ARG A 1 153 ? 8.256 -2.697 -13.369 1.00 91.94 153 ARG A N 1
ATOM 1263 C CA . ARG A 1 153 ? 9.455 -2.791 -14.210 1.00 91.94 153 ARG A CA 1
ATOM 1264 C C . ARG A 1 153 ? 9.131 -3.383 -15.581 1.00 91.94 153 ARG A C 1
ATOM 1266 O O . ARG A 1 153 ? 9.535 -2.806 -16.590 1.00 91.94 153 ARG A O 1
ATOM 1273 N N . ASN A 1 154 ? 8.418 -4.505 -15.622 1.00 89.88 154 ASN A N 1
ATOM 1274 C CA . ASN A 1 154 ? 8.073 -5.172 -16.874 1.00 89.88 154 ASN A CA 1
ATOM 1275 C C . ASN A 1 154 ? 7.186 -4.274 -17.743 1.00 89.88 154 ASN A C 1
ATOM 1277 O O . ASN A 1 154 ? 7.525 -4.035 -18.899 1.00 89.88 154 ASN A O 1
ATOM 1281 N N . GLY A 1 155 ? 6.136 -3.678 -17.170 1.00 87.62 155 GLY A N 1
ATOM 1282 C CA . GLY A 1 155 ? 5.259 -2.758 -17.903 1.00 87.62 155 GLY A CA 1
ATOM 1283 C C . GLY A 1 155 ? 5.990 -1.529 -18.457 1.00 87.62 155 GLY A C 1
ATOM 1284 O O . GLY A 1 155 ? 5.760 -1.122 -19.599 1.00 87.62 155 GLY A O 1
ATOM 1285 N N . TYR A 1 156 ? 6.914 -0.952 -17.689 1.00 86.88 156 TYR A N 1
ATOM 1286 C CA . TYR A 1 156 ? 7.722 0.177 -18.146 1.00 86.88 156 TYR A CA 1
ATOM 1287 C C . TYR A 1 156 ? 8.714 -0.226 -19.247 1.00 86.88 156 TYR A C 1
ATOM 1289 O O . TYR A 1 156 ? 8.780 0.435 -20.283 1.00 86.88 156 TYR A O 1
ATOM 1297 N N . ASN A 1 157 ? 9.427 -1.342 -19.088 1.00 88.50 157 ASN A N 1
ATOM 1298 C CA . ASN A 1 157 ? 10.354 -1.838 -20.107 1.00 88.50 157 ASN A CA 1
ATOM 1299 C C . ASN A 1 157 ? 9.630 -2.203 -21.416 1.00 88.50 157 ASN A C 1
ATOM 1301 O O . ASN A 1 157 ? 10.127 -1.902 -22.498 1.00 88.50 157 ASN A O 1
ATOM 1305 N N . GLU A 1 158 ? 8.433 -2.789 -21.344 1.00 85.56 158 GLU A N 1
ATOM 1306 C CA . GLU A 1 158 ? 7.586 -3.025 -22.520 1.00 85.56 158 GLU A CA 1
ATOM 1307 C C . GLU A 1 158 ? 7.126 -1.724 -23.187 1.00 85.56 158 GLU A C 1
ATOM 1309 O O . GLU A 1 158 ? 7.025 -1.660 -24.414 1.00 85.56 158 GLU A O 1
ATOM 1314 N N . THR A 1 159 ? 6.852 -0.684 -22.395 1.00 80.94 159 THR A N 1
ATOM 1315 C CA . THR A 1 159 ? 6.507 0.650 -22.907 1.00 80.94 159 THR A CA 1
ATOM 1316 C C . THR A 1 159 ? 7.677 1.248 -23.687 1.00 80.94 159 THR A C 1
ATOM 1318 O O . THR A 1 159 ? 7.472 1.766 -24.781 1.00 80.94 159 THR A O 1
ATOM 1321 N N . LEU A 1 160 ? 8.905 1.118 -23.173 1.00 78.62 160 LEU A N 1
ATOM 1322 C CA . LEU A 1 160 ? 10.121 1.583 -23.850 1.00 78.62 160 LEU A CA 1
ATOM 1323 C C . LEU A 1 160 ? 10.364 0.888 -25.188 1.00 78.62 160 LEU A C 1
ATOM 1325 O O . LEU A 1 160 ? 10.694 1.556 -26.159 1.00 78.62 160 LEU A O 1
ATOM 1329 N N . ILE A 1 161 ? 10.169 -0.434 -25.265 1.00 76.69 161 ILE A N 1
ATOM 1330 C CA . ILE A 1 161 ? 10.325 -1.195 -26.521 1.00 76.69 161 ILE A CA 1
ATOM 1331 C C . ILE A 1 161 ? 9.422 -0.634 -27.630 1.00 76.69 161 ILE A C 1
ATOM 1333 O O . ILE A 1 161 ? 9.776 -0.683 -28.805 1.00 76.69 161 ILE A O 1
ATOM 1337 N N . LYS A 1 162 ? 8.247 -0.116 -27.262 1.00 73.19 162 LYS A N 1
ATOM 1338 C CA . LYS A 1 162 ? 7.251 0.423 -28.197 1.00 73.19 162 LYS A CA 1
ATOM 1339 C C . LYS A 1 162 ? 7.469 1.902 -28.530 1.00 73.19 162 LYS A C 1
ATOM 1341 O O . LYS A 1 162 ? 6.806 2.407 -29.433 1.00 73.19 162 LYS A O 1
ATOM 1346 N N . ALA A 1 163 ? 8.346 2.600 -27.812 1.00 71.50 163 ALA A N 1
ATOM 1347 C CA . ALA A 1 163 ? 8.631 4.009 -28.042 1.00 71.50 163 ALA A CA 1
ATOM 1348 C C . ALA A 1 163 ? 9.703 4.180 -29.133 1.00 71.50 163 ALA A C 1
ATOM 1350 O O . ALA A 1 163 ? 10.706 3.472 -29.159 1.00 71.50 163 ALA A O 1
ATOM 1351 N N . THR A 1 164 ? 9.487 5.128 -30.047 1.00 62.66 164 THR A N 1
ATOM 1352 C CA . THR A 1 164 ? 10.356 5.365 -31.215 1.00 62.66 164 THR A CA 1
ATOM 1353 C C . THR A 1 164 ? 11.642 6.126 -30.888 1.00 62.66 164 THR A C 1
ATOM 1355 O O . THR A 1 164 ? 12.628 5.957 -31.596 1.00 62.66 164 THR A O 1
ATOM 1358 N N . ASP A 1 165 ? 11.656 6.895 -29.794 1.00 64.31 165 ASP A N 1
ATOM 1359 C CA . ASP A 1 165 ? 12.809 7.665 -29.318 1.00 64.31 165 ASP A CA 1
ATOM 1360 C C . ASP A 1 165 ? 13.167 7.234 -27.890 1.00 64.31 165 ASP A C 1
ATOM 1362 O O . ASP A 1 165 ? 12.601 7.723 -26.910 1.00 64.31 165 ASP A O 1
ATOM 1366 N N . CYS A 1 166 ? 14.090 6.282 -27.748 1.00 61.47 166 CYS A N 1
ATOM 1367 C CA . CYS A 1 166 ? 14.584 5.843 -26.443 1.00 61.47 166 CYS A CA 1
ATOM 1368 C C . CYS A 1 166 ? 16.112 5.812 -26.420 1.00 61.47 166 CYS A C 1
ATOM 1370 O O . CYS A 1 166 ? 16.746 5.019 -27.113 1.00 61.47 166 CYS A O 1
ATOM 1372 N N . ALA A 1 167 ? 16.710 6.669 -25.587 1.00 57.84 167 ALA A N 1
ATOM 1373 C CA . ALA A 1 167 ? 18.132 6.594 -25.283 1.00 57.84 167 ALA A CA 1
ATOM 1374 C C . ALA A 1 167 ? 18.445 5.277 -24.530 1.00 57.84 167 ALA A C 1
ATOM 1376 O O . ALA A 1 167 ? 17.636 4.825 -23.714 1.00 57.84 167 ALA A O 1
ATOM 1377 N N . PRO A 1 168 ? 19.625 4.667 -24.741 1.00 54.84 168 PRO A N 1
ATOM 1378 C CA . PRO A 1 168 ? 19.982 3.344 -24.206 1.00 54.84 168 PRO A CA 1
ATOM 1379 C C . PRO A 1 168 ? 20.079 3.251 -22.669 1.00 54.84 168 PRO A C 1
ATOM 1381 O O . PRO A 1 168 ? 20.269 2.163 -22.133 1.00 54.84 168 PRO A O 1
ATOM 1384 N N . TYR A 1 169 ? 19.909 4.359 -21.945 1.00 55.41 169 TYR A N 1
ATOM 1385 C CA . TYR A 1 169 ? 19.985 4.431 -20.483 1.00 55.41 169 TYR A CA 1
ATOM 1386 C C . TYR A 1 169 ? 18.670 4.085 -19.760 1.00 55.41 169 TYR A C 1
ATOM 1388 O O . TYR A 1 169 ? 18.621 4.128 -18.534 1.00 55.41 169 TYR A O 1
ATOM 1396 N N . ASN A 1 170 ? 17.611 3.721 -20.492 1.00 68.56 170 ASN A N 1
ATOM 1397 C CA . ASN A 1 170 ? 16.259 3.751 -19.937 1.00 68.56 170 ASN A CA 1
ATOM 1398 C C . ASN A 1 170 ? 15.722 2.418 -19.405 1.00 68.56 170 ASN A C 1
ATOM 1400 O O . ASN A 1 170 ? 14.760 2.467 -18.653 1.00 68.56 170 ASN A O 1
ATOM 1404 N N . PHE A 1 171 ? 16.284 1.249 -19.732 1.00 84.62 171 PHE A N 1
ATOM 1405 C CA . PHE A 1 171 ? 15.727 -0.026 -19.249 1.00 84.62 171 PHE A CA 1
ATOM 1406 C C . PHE A 1 171 ? 16.000 -0.259 -17.760 1.00 84.62 171 PHE A C 1
ATOM 1408 O O . PHE A 1 171 ? 17.144 -0.214 -17.300 1.00 84.62 171 PHE A O 1
ATOM 1415 N N . LEU A 1 172 ? 14.949 -0.604 -17.016 1.00 90.19 172 LEU A N 1
ATOM 1416 C CA . LEU A 1 172 ? 15.073 -1.018 -15.624 1.00 90.19 172 LEU A CA 1
ATOM 1417 C C . LEU A 1 172 ? 15.702 -2.408 -15.544 1.00 90.19 172 LEU A C 1
ATOM 1419 O O . LEU A 1 172 ? 15.184 -3.387 -16.098 1.00 90.19 172 LEU A O 1
ATOM 1423 N N . GLN A 1 173 ? 16.819 -2.488 -14.826 1.00 90.50 173 GLN A N 1
ATOM 1424 C CA . GLN A 1 173 ? 17.566 -3.725 -14.624 1.00 90.50 173 GLN A CA 1
ATOM 1425 C C . GLN A 1 173 ? 16.770 -4.710 -13.759 1.00 90.50 173 GLN A C 1
ATOM 1427 O O . GLN A 1 173 ? 16.094 -4.273 -12.829 1.00 90.50 173 GLN A O 1
ATOM 1432 N N . PRO A 1 174 ? 16.821 -6.024 -14.035 1.00 90.12 174 PRO A N 1
ATOM 1433 C CA . PRO A 1 174 ? 16.187 -7.018 -13.173 1.00 90.12 174 PRO A CA 1
ATOM 1434 C C .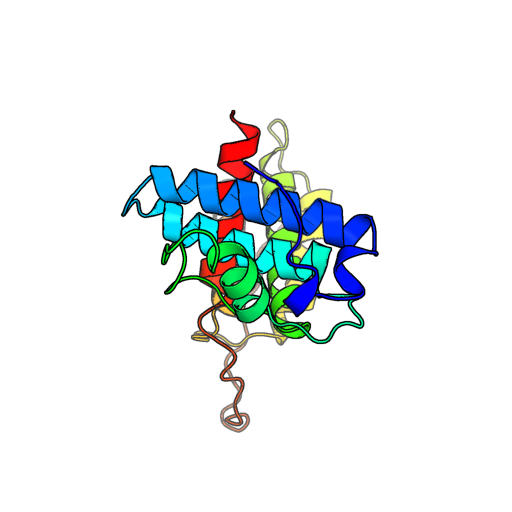 PRO A 1 174 ? 16.841 -7.047 -11.787 1.00 90.12 174 PRO A C 1
ATOM 1436 O O . PRO A 1 174 ? 17.986 -6.622 -11.614 1.00 90.12 174 PRO A O 1
ATOM 1439 N N . PHE A 1 175 ? 16.136 -7.602 -10.801 1.00 88.69 175 PHE A N 1
ATOM 1440 C CA . PHE A 1 175 ? 16.731 -7.864 -9.493 1.00 88.69 175 PHE A CA 1
ATOM 1441 C C . PHE A 1 175 ? 17.921 -8.818 -9.589 1.00 88.69 175 PHE A C 1
ATOM 1443 O O . PHE A 1 175 ? 17.980 -9.709 -10.443 1.00 88.69 175 PHE A O 1
ATOM 1450 N N . GLN A 1 176 ? 18.864 -8.665 -8.663 1.00 85.81 176 GLN A N 1
ATOM 1451 C CA . GLN A 1 176 ? 20.001 -9.570 -8.567 1.00 85.81 176 GLN A CA 1
ATOM 1452 C C . GLN A 1 176 ? 19.567 -10.941 -8.038 1.00 85.81 176 GLN A C 1
ATOM 1454 O O . GLN A 1 176 ? 18.637 -11.065 -7.236 1.00 85.81 176 GLN A O 1
ATOM 1459 N N . LYS A 1 177 ? 20.270 -11.996 -8.467 1.00 81.50 177 LYS A N 1
ATOM 1460 C CA . LYS A 1 177 ? 20.101 -13.329 -7.878 1.00 81.50 177 LYS A CA 1
ATOM 1461 C C . LYS A 1 177 ? 20.468 -13.288 -6.398 1.00 81.50 177 LYS A C 1
ATOM 1463 O O . LYS A 1 177 ? 21.424 -12.621 -6.004 1.00 81.50 177 LYS A O 1
ATOM 1468 N N . ARG A 1 178 ? 19.724 -14.038 -5.585 1.00 73.94 178 ARG A N 1
ATOM 1469 C CA . ARG A 1 178 ? 20.028 -14.180 -4.163 1.00 73.94 178 ARG A CA 1
ATOM 1470 C C . ARG A 1 178 ? 21.408 -14.833 -3.991 1.00 73.94 178 ARG A C 1
ATOM 1472 O O . ARG A 1 178 ? 21.644 -15.878 -4.598 1.00 73.94 178 ARG A O 1
ATOM 1479 N N . PRO A 1 179 ? 22.312 -14.265 -3.176 1.00 66.56 179 PRO A N 1
ATOM 1480 C CA . PRO A 1 179 ? 23.552 -14.943 -2.818 1.00 66.56 179 PRO A CA 1
ATOM 1481 C C . PRO A 1 179 ? 23.246 -16.268 -2.105 1.00 66.56 179 PRO A C 1
ATOM 1483 O O . PRO A 1 179 ? 22.444 -16.284 -1.172 1.00 66.56 179 PRO A O 1
ATOM 1486 N N . GLU A 1 180 ? 23.918 -17.364 -2.475 1.00 60.97 180 GLU A N 1
ATOM 1487 C CA . GLU A 1 180 ? 23.684 -18.711 -1.909 1.00 60.97 180 GLU A CA 1
ATOM 1488 C C . GLU A 1 180 ? 23.804 -18.774 -0.370 1.00 60.97 180 GLU A C 1
ATOM 1490 O O . GLU A 1 180 ? 23.239 -19.661 0.264 1.00 60.97 180 GLU A O 1
ATOM 1495 N N . LYS A 1 181 ? 24.497 -17.809 0.256 1.00 53.00 181 LYS A N 1
ATOM 1496 C CA . LYS A 1 181 ? 24.728 -17.738 1.711 1.00 53.00 181 LYS A CA 1
ATOM 1497 C C . LYS A 1 181 ? 23.772 -16.821 2.496 1.00 53.00 181 LYS A C 1
ATOM 1499 O O . LYS A 1 181 ? 23.930 -16.720 3.708 1.00 53.00 181 LYS A O 1
ATOM 1504 N N . SER A 1 182 ? 22.789 -16.156 1.876 1.00 52.44 182 SER A N 1
ATOM 1505 C CA . SER A 1 182 ? 21.886 -15.202 2.567 1.00 52.44 182 SER A CA 1
ATOM 1506 C C . SER A 1 182 ? 20.485 -15.761 2.874 1.00 52.44 182 SER A C 1
ATOM 1508 O O . SER A 1 182 ? 19.481 -15.040 2.862 1.00 52.44 182 SER A O 1
ATOM 1510 N N . ALA A 1 183 ? 20.400 -17.059 3.174 1.00 44.62 183 ALA A N 1
ATOM 1511 C CA . ALA A 1 183 ? 19.149 -17.797 3.381 1.00 44.62 183 ALA A CA 1
ATOM 1512 C C . ALA A 1 183 ? 18.341 -17.415 4.643 1.00 44.62 183 ALA A C 1
ATOM 1514 O O . ALA A 1 183 ? 17.310 -18.029 4.907 1.00 44.62 183 ALA A O 1
ATOM 1515 N N . ASN A 1 184 ? 18.728 -16.379 5.392 1.00 41.84 184 ASN A N 1
ATOM 1516 C CA . ASN A 1 184 ? 17.950 -15.923 6.541 1.00 41.84 184 ASN A CA 1
ATOM 1517 C C . ASN A 1 184 ? 16.854 -14.945 6.089 1.00 41.84 184 ASN A C 1
ATOM 1519 O O . ASN A 1 184 ? 17.067 -13.750 5.927 1.00 41.84 184 ASN A O 1
ATOM 1523 N N . THR A 1 185 ? 15.695 -15.540 5.810 1.00 46.00 185 THR A N 1
ATOM 1524 C CA . THR A 1 185 ? 14.354 -15.079 6.198 1.00 46.00 185 THR A CA 1
ATOM 1525 C C . THR A 1 185 ? 14.032 -13.592 6.016 1.00 46.00 185 THR A C 1
ATOM 1527 O O . THR A 1 185 ? 14.236 -12.782 6.912 1.00 46.00 185 THR A O 1
ATOM 1530 N N . ILE A 1 186 ? 13.345 -13.264 4.920 1.00 42.09 186 ILE A N 1
ATOM 1531 C CA . ILE A 1 186 ? 12.297 -12.237 4.963 1.00 42.09 186 ILE A CA 1
ATOM 1532 C C . ILE A 1 186 ? 11.038 -12.898 4.411 1.00 42.09 186 ILE A C 1
ATOM 1534 O O . ILE A 1 186 ? 10.640 -12.699 3.271 1.00 42.09 186 ILE A O 1
ATOM 1538 N N . ALA A 1 187 ? 10.435 -13.759 5.229 1.00 38.84 187 ALA A N 1
ATOM 1539 C CA . ALA A 1 187 ? 9.042 -14.126 5.046 1.00 38.84 187 ALA A CA 1
ATOM 1540 C C . ALA A 1 187 ? 8.210 -12.928 5.516 1.00 38.84 187 ALA A C 1
ATOM 1542 O O . ALA A 1 187 ? 7.706 -12.920 6.635 1.00 38.84 187 ALA A O 1
ATOM 1543 N N . THR A 1 188 ? 8.121 -11.880 4.695 1.00 41.50 188 THR A N 1
ATOM 1544 C CA . THR A 1 188 ? 7.175 -10.790 4.948 1.00 41.50 188 THR A CA 1
ATOM 1545 C C . THR A 1 188 ? 6.125 -10.771 3.854 1.00 41.50 188 THR A C 1
ATOM 1547 O O . THR A 1 188 ? 6.115 -9.937 2.967 1.00 41.50 188 THR A O 1
ATOM 1550 N N . ALA A 1 189 ? 5.182 -11.692 4.040 1.00 38.53 189 ALA A N 1
ATOM 1551 C CA . ALA A 1 189 ? 3.769 -11.519 3.754 1.00 38.53 189 ALA A CA 1
ATOM 1552 C C . ALA A 1 189 ? 3.360 -11.351 2.278 1.00 38.53 189 ALA A C 1
ATOM 1554 O O . ALA A 1 189 ? 3.569 -10.324 1.637 1.00 38.53 189 ALA A O 1
ATOM 1555 N N . ALA A 1 190 ? 2.572 -12.315 1.802 1.00 41.22 190 ALA A N 1
ATOM 1556 C CA . ALA A 1 190 ? 1.768 -12.293 0.575 1.00 41.22 190 ALA A CA 1
ATOM 1557 C C . ALA A 1 190 ? 0.760 -11.109 0.458 1.00 41.22 190 ALA A C 1
ATOM 1559 O O . ALA A 1 190 ? -0.028 -11.040 -0.480 1.00 41.22 190 ALA A O 1
ATOM 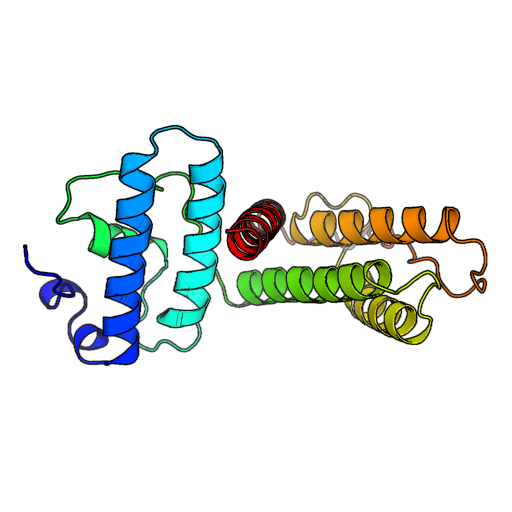1560 N N . ILE A 1 191 ? 0.796 -10.166 1.399 1.00 49.16 191 ILE A N 1
ATOM 1561 C CA . ILE A 1 191 ? -0.189 -9.113 1.673 1.00 49.16 191 ILE A CA 1
ATOM 1562 C C . ILE A 1 191 ? -0.024 -7.905 0.726 1.00 49.16 191 ILE A C 1
ATOM 1564 O O . ILE A 1 191 ? -1.004 -7.321 0.266 1.00 49.16 191 ILE A O 1
ATOM 1568 N N . THR A 1 192 ? 1.201 -7.518 0.356 1.00 55.50 192 THR A N 1
ATOM 1569 C CA . THR A 1 192 ? 1.444 -6.192 -0.252 1.00 55.50 192 THR A CA 1
ATOM 1570 C C . THR A 1 192 ? 1.112 -6.077 -1.743 1.00 55.50 192 THR A C 1
ATOM 1572 O O . THR A 1 192 ? 0.590 -5.038 -2.141 1.00 55.50 192 THR A O 1
ATOM 1575 N N . ALA A 1 193 ? 1.319 -7.118 -2.561 1.00 51.38 193 ALA A N 1
ATOM 1576 C CA . ALA A 1 193 ? 0.936 -7.095 -3.984 1.00 51.38 193 ALA A CA 1
ATOM 1577 C C . ALA A 1 193 ? -0.580 -6.984 -4.145 1.00 51.38 193 ALA A C 1
ATOM 1579 O O . ALA A 1 193 ? -1.073 -6.188 -4.946 1.00 51.38 193 ALA A O 1
ATOM 1580 N N . ILE A 1 194 ? -1.323 -7.773 -3.359 1.00 58.38 194 ILE A N 1
ATOM 1581 C CA . ILE A 1 194 ? -2.778 -7.807 -3.465 1.00 58.38 194 ILE A CA 1
ATOM 1582 C C . ILE A 1 194 ? -3.357 -6.509 -2.911 1.00 58.38 194 ILE A C 1
ATOM 1584 O O . ILE A 1 194 ? -4.193 -5.896 -3.572 1.00 58.38 194 ILE A O 1
ATOM 1588 N N . SER A 1 195 ? -2.860 -6.020 -1.769 1.00 62.22 195 SER A N 1
ATOM 1589 C CA . SER A 1 195 ? -3.234 -4.702 -1.244 1.00 62.22 195 SER A CA 1
ATOM 1590 C C . SER A 1 195 ? -2.920 -3.569 -2.229 1.00 62.22 195 SER A C 1
ATOM 1592 O O . SER A 1 195 ? -3.754 -2.690 -2.437 1.00 62.22 195 SER A O 1
ATOM 1594 N N . PHE A 1 196 ? -1.783 -3.610 -2.926 1.00 63.97 196 PHE A N 1
ATOM 1595 C CA . PHE A 1 196 ? -1.433 -2.620 -3.946 1.00 63.97 196 PHE A CA 1
ATOM 1596 C C . PHE A 1 196 ? -2.372 -2.651 -5.166 1.00 63.97 196 PHE A C 1
ATOM 1598 O O . PHE A 1 196 ? -2.937 -1.616 -5.526 1.00 63.97 196 PHE A O 1
ATOM 1605 N N . ALA A 1 197 ? -2.615 -3.824 -5.760 1.00 63.44 197 ALA A N 1
ATOM 1606 C CA . ALA A 1 197 ? -3.552 -3.974 -6.879 1.00 63.44 197 ALA A CA 1
ATOM 1607 C C . ALA A 1 197 ? -4.979 -3.539 -6.497 1.00 63.44 197 ALA A C 1
ATOM 1609 O O . ALA A 1 197 ? -5.675 -2.887 -7.282 1.00 63.44 197 ALA A O 1
ATOM 1610 N N . SER A 1 198 ? -5.385 -3.829 -5.259 1.00 66.81 198 SER A N 1
ATOM 1611 C CA . SER A 1 198 ? -6.657 -3.389 -4.680 1.00 66.81 198 SER A CA 1
ATOM 1612 C C . SER A 1 198 ? -6.758 -1.867 -4.608 1.00 66.81 198 SER A C 1
ATOM 1614 O O . SER A 1 198 ? -7.751 -1.281 -5.044 1.00 66.81 198 SER A O 1
ATOM 1616 N N . ILE A 1 199 ? -5.711 -1.215 -4.086 1.00 68.88 199 ILE A N 1
ATOM 1617 C CA . ILE A 1 199 ? -5.636 0.244 -3.960 1.00 68.88 199 ILE A CA 1
ATOM 1618 C C . ILE A 1 199 ? -5.703 0.897 -5.336 1.00 68.88 199 ILE A C 1
ATOM 1620 O O . ILE A 1 199 ? -6.455 1.856 -5.513 1.00 68.88 199 ILE A O 1
ATOM 1624 N N . MET A 1 200 ? -4.982 0.371 -6.324 1.00 69.25 200 MET A N 1
ATOM 1625 C CA . MET A 1 200 ? -5.004 0.916 -7.680 1.00 69.25 200 MET A CA 1
ATOM 1626 C C . MET A 1 200 ? -6.357 0.731 -8.354 1.00 69.25 200 MET A C 1
ATOM 1628 O O . MET A 1 200 ? -6.927 1.701 -8.845 1.00 69.25 200 MET A O 1
ATOM 1632 N N . THR A 1 201 ? -6.941 -0.462 -8.279 1.00 64.00 201 THR A N 1
ATOM 1633 C CA . THR A 1 201 ? -8.276 -0.732 -8.834 1.00 64.00 201 THR A CA 1
ATOM 1634 C C . THR A 1 201 ? -9.334 0.187 -8.219 1.00 64.00 201 THR A C 1
ATOM 1636 O O . THR A 1 201 ? -10.156 0.769 -8.929 1.00 64.00 201 THR A O 1
ATOM 1639 N N . TYR A 1 202 ? -9.306 0.376 -6.897 1.00 64.06 202 TYR A N 1
ATOM 1640 C CA . TYR A 1 202 ? -10.253 1.252 -6.209 1.00 64.06 202 TYR A CA 1
ATOM 1641 C C . TYR A 1 202 ? -10.018 2.743 -6.511 1.00 64.06 202 TYR A C 1
ATOM 1643 O O . TYR A 1 202 ? -10.970 3.473 -6.795 1.00 64.06 202 TYR A O 1
ATOM 1651 N N . THR A 1 203 ? -8.767 3.215 -6.480 1.00 59.38 203 THR A N 1
ATOM 1652 C CA . THR A 1 203 ? -8.438 4.629 -6.751 1.00 59.38 203 THR A CA 1
ATOM 1653 C C . THR A 1 203 ? -8.723 5.026 -8.196 1.00 59.38 203 THR A C 1
ATOM 1655 O O . THR A 1 203 ? -9.259 6.113 -8.417 1.00 59.38 203 THR A O 1
ATOM 1658 N N . VAL A 1 204 ? -8.443 4.148 -9.162 1.00 54.31 204 VAL A N 1
ATOM 1659 C CA . VAL A 1 204 ? -8.791 4.337 -10.577 1.00 54.31 204 VAL A CA 1
ATOM 1660 C C . VAL A 1 204 ? -10.309 4.418 -10.735 1.00 54.31 204 VAL A C 1
ATOM 1662 O O . VAL A 1 204 ? -10.804 5.432 -11.215 1.00 54.31 204 VAL A O 1
ATOM 1665 N N . ASN A 1 205 ? -11.075 3.445 -10.230 1.00 50.88 205 ASN A N 1
ATOM 1666 C CA . ASN A 1 205 ? -12.543 3.460 -10.333 1.00 50.88 205 ASN A CA 1
ATOM 1667 C C . ASN A 1 205 ? -13.199 4.696 -9.692 1.00 50.88 205 ASN A C 1
ATOM 1669 O O . ASN A 1 205 ? -14.231 5.158 -10.174 1.00 50.88 205 ASN A O 1
ATOM 1673 N N . LYS A 1 206 ? -12.613 5.256 -8.625 1.00 51.59 206 LYS A N 1
ATOM 1674 C CA . LYS A 1 206 ? -13.104 6.496 -8.006 1.00 51.59 206 LYS A CA 1
ATOM 1675 C C . LYS A 1 206 ? -12.806 7.748 -8.842 1.00 51.59 206 LYS A C 1
ATOM 1677 O O . LYS A 1 206 ? -13.547 8.712 -8.735 1.00 51.59 206 LYS A O 1
ATOM 1682 N N . ARG A 1 207 ? -11.737 7.768 -9.646 1.00 41.94 207 ARG A N 1
ATOM 1683 C CA . ARG A 1 207 ? -11.425 8.905 -10.538 1.00 41.94 207 ARG A CA 1
ATOM 1684 C C . ARG A 1 207 ? -12.355 8.984 -11.756 1.00 41.94 207 ARG A C 1
ATOM 1686 O O . ARG A 1 207 ? -12.455 10.051 -12.346 1.00 41.94 207 ARG A O 1
ATOM 1693 N N . TYR A 1 208 ? -13.014 7.881 -12.114 1.00 31.34 208 TYR A N 1
ATOM 1694 C CA . TYR A 1 208 ? -13.917 7.773 -13.269 1.00 31.34 208 TYR A CA 1
ATOM 1695 C C . TYR A 1 208 ? -15.415 7.718 -12.889 1.00 31.34 208 TYR A C 1
ATOM 1697 O O . TYR A 1 208 ? -16.245 7.369 -13.727 1.00 31.34 208 TYR A O 1
ATOM 1705 N N . ARG A 1 209 ? -15.767 8.054 -11.641 1.00 31.02 209 ARG A N 1
ATOM 1706 C CA . ARG A 1 209 ? -17.142 8.260 -11.153 1.00 31.02 209 ARG A CA 1
ATOM 1707 C C . ARG A 1 209 ? -17.293 9.677 -10.625 1.00 31.02 209 ARG A C 1
ATOM 1709 O O . ARG A 1 209 ? -18.390 10.237 -10.816 1.00 31.02 209 ARG A O 1
#

pLDDT: mean 77.19, std 14.61, range [31.02, 93.5]

Sequence (209 aa):
MLNSCDKLTLREACNDNNFYRNYLIAEKYLNHFKAMGNSPYVEYACKYFSYWVYKEMLKDNQYGYSVSELRDIIMRRKDVNTCNDYVENISTQIYLNIKKLIDLHNNFMEVLGGTNSFDLNKAEKLFNFYNGLINTCYLNSDDSFCNGIETIRNGYNETLIKATDCAPYNFLQPFQKRPEKSANTIATAAITAISFASIMTYTVNKRYR